Protein AF-A0A2M7A1X0-F1 (afdb_monomer)

Sequence (337 aa):
MRTYLNLVEARRSLYPYQLCDYTFASKAQNCFDQAEAAVKNNSEQLARVKGARLQLDLTMMSLRNTIIAGYLRTPRASLERYPYPRSLLQARALETLRNTRHPLLLTKAPNYEMDEKGNSRVTFPSIASRVETLIEEMCKGKEYIPLPEQFRDLPPDSVFDWTASMFGINPYGGSSNSTDKMQVDDEAADGTAYVRLNAEELPVPIGIWNNETLTDPEFEKSKQEFLKPDQAGQYVNWPQICRVINAADIPGPGYHLYKGPRFLLFPGTYLYLTKSWQFQQQLTSLYHEDKPKEIWEAYVSAKFTGPAYPHGKTDEPNAVSIDRVVLLRVGTQPVVR

pLDDT: mean 84.28, std 16.58, range [39.28, 98.62]

Structure (mmCIF, N/CA/C/O backbone):
data_AF-A0A2M7A1X0-F1
#
_entry.id   AF-A0A2M7A1X0-F1
#
loop_
_atom_site.group_PDB
_atom_site.id
_atom_site.type_symbol
_atom_site.label_atom_id
_atom_site.label_alt_id
_atom_site.label_comp_id
_atom_site.label_asym_id
_atom_site.label_entity_id
_atom_site.label_seq_id
_atom_site.pdbx_PDB_ins_code
_atom_site.Cartn_x
_atom_site.Cartn_y
_atom_site.Cartn_z
_atom_site.occupancy
_atom_site.B_iso_or_equiv
_atom_site.auth_seq_id
_atom_site.auth_comp_id
_atom_site.auth_asym_id
_atom_site.auth_atom_id
_atom_site.pdbx_PDB_model_num
ATOM 1 N N . MET A 1 1 ? -18.523 -26.527 20.230 1.00 46.19 1 MET A N 1
ATOM 2 C CA . MET A 1 1 ? -17.472 -25.577 20.655 1.00 46.19 1 MET A CA 1
ATOM 3 C C . MET A 1 1 ? -16.326 -25.698 19.655 1.00 46.19 1 MET A C 1
ATOM 5 O O . MET A 1 1 ? -15.756 -26.774 19.561 1.00 46.19 1 MET A O 1
ATOM 9 N N . ARG A 1 2 ? -16.069 -24.690 18.806 1.00 47.09 2 ARG A N 1
ATOM 10 C CA . ARG A 1 2 ? -14.915 -24.739 17.884 1.00 47.09 2 ARG A CA 1
ATOM 11 C C . ARG A 1 2 ? -13.652 -24.499 18.715 1.00 47.09 2 ARG A C 1
ATOM 13 O O . ARG A 1 2 ? -13.604 -23.515 19.447 1.00 47.09 2 ARG A O 1
ATOM 20 N N . THR A 1 3 ? -12.687 -25.412 18.664 1.00 71.19 3 THR A N 1
ATOM 21 C CA . THR A 1 3 ? -11.406 -25.261 19.369 1.00 71.19 3 THR A CA 1
ATOM 22 C C . THR A 1 3 ? -10.582 -24.143 18.720 1.00 71.19 3 THR A C 1
ATOM 24 O O . THR A 1 3 ? -10.791 -23.803 17.553 1.00 71.19 3 THR A O 1
ATOM 27 N N . TYR A 1 4 ? -9.637 -23.561 19.465 1.00 46.47 4 TYR A N 1
ATOM 28 C CA . TYR A 1 4 ? -8.683 -22.584 18.922 1.00 46.47 4 TYR A CA 1
ATOM 29 C C . TYR A 1 4 ? -7.929 -23.149 17.705 1.00 46.47 4 TYR A C 1
ATOM 31 O O . TYR A 1 4 ? -7.747 -22.444 16.720 1.00 46.47 4 TYR A O 1
ATOM 39 N N . LEU A 1 5 ? -7.604 -24.446 17.727 1.00 49.84 5 LEU A N 1
ATOM 40 C CA . LEU A 1 5 ? -6.994 -25.165 16.606 1.00 49.84 5 LEU A CA 1
ATOM 41 C C . LEU A 1 5 ? -7.891 -25.189 15.361 1.00 49.84 5 LEU A C 1
ATOM 43 O O . LEU A 1 5 ? -7.420 -24.820 14.295 1.00 49.84 5 LEU A O 1
ATOM 47 N N . ASN A 1 6 ? -9.192 -25.473 15.490 1.00 62.03 6 ASN A N 1
ATOM 48 C CA . ASN A 1 6 ? -10.117 -25.425 14.346 1.00 62.03 6 ASN A CA 1
ATOM 49 C C . ASN A 1 6 ? -10.253 -24.004 13.769 1.00 62.03 6 ASN A C 1
ATOM 51 O O . ASN A 1 6 ? -10.509 -23.828 12.582 1.00 62.03 6 ASN A O 1
ATOM 55 N N . LEU A 1 7 ? -10.107 -22.975 14.611 1.00 51.84 7 LEU A N 1
ATOM 56 C CA . LEU A 1 7 ? -10.053 -21.576 14.184 1.00 51.84 7 LEU A CA 1
ATOM 57 C C . LEU A 1 7 ? -8.743 -21.254 13.462 1.00 51.84 7 LEU A C 1
ATOM 59 O O . LEU A 1 7 ? -8.778 -20.507 12.493 1.00 51.84 7 LEU A O 1
ATOM 63 N N . VAL A 1 8 ? -7.614 -21.803 13.908 1.00 49.56 8 VAL A N 1
ATOM 64 C CA . VAL A 1 8 ? -6.313 -21.666 13.240 1.00 49.56 8 VAL A CA 1
ATOM 65 C C . VAL A 1 8 ? -6.304 -22.411 11.903 1.00 49.56 8 VAL A C 1
ATOM 67 O O . VAL A 1 8 ? -5.849 -21.846 10.918 1.00 49.56 8 VAL A O 1
ATOM 70 N N . GLU A 1 9 ? -6.876 -23.611 11.817 1.00 52.59 9 GLU A N 1
ATOM 71 C CA . GLU A 1 9 ? -7.001 -24.374 10.566 1.00 52.59 9 GLU A CA 1
ATOM 72 C C . GLU A 1 9 ? -7.969 -23.716 9.575 1.00 52.59 9 GLU A C 1
ATOM 74 O O . GLU A 1 9 ? -7.623 -23.525 8.413 1.00 52.59 9 GLU A O 1
ATOM 79 N N . ALA A 1 10 ? -9.136 -23.248 10.029 1.00 57.66 10 ALA A N 1
ATOM 80 C CA . ALA A 1 10 ? -10.028 -22.449 9.184 1.00 57.66 10 ALA A CA 1
ATOM 81 C C . ALA A 1 10 ? -9.405 -21.094 8.800 1.00 57.66 10 ALA A C 1
ATOM 83 O O . ALA A 1 10 ? -9.701 -20.541 7.743 1.00 57.66 10 ALA A O 1
ATOM 84 N N . ARG A 1 11 ? -8.531 -20.537 9.650 1.00 53.91 11 ARG A N 1
ATOM 85 C CA . ARG A 1 11 ? -7.736 -19.355 9.306 1.00 53.91 11 ARG A CA 1
ATOM 86 C C . ARG A 1 11 ? -6.644 -19.684 8.307 1.00 53.91 11 ARG A C 1
ATOM 88 O O . ARG A 1 11 ? -6.378 -18.812 7.504 1.00 53.91 11 ARG A O 1
ATOM 95 N N . ARG A 1 12 ? -6.059 -20.885 8.295 1.00 50.16 12 ARG A N 1
ATOM 96 C CA . ARG A 1 12 ? -5.076 -21.302 7.280 1.00 50.16 12 ARG A CA 1
ATOM 97 C C . ARG A 1 12 ? -5.676 -21.328 5.878 1.00 50.16 12 ARG A C 1
ATOM 99 O O . ARG A 1 12 ? -5.021 -20.869 4.963 1.00 50.16 12 ARG A O 1
ATOM 106 N N . SER A 1 13 ? -6.939 -21.726 5.712 1.00 48.72 13 SER A N 1
ATOM 107 C CA . SER A 1 13 ? -7.622 -21.609 4.408 1.00 48.72 13 SER A CA 1
ATOM 108 C C . SER A 1 13 ? -7.991 -20.169 4.016 1.00 48.72 13 SER A C 1
ATOM 110 O O . SER A 1 13 ? -8.376 -19.916 2.881 1.00 48.72 13 SER A O 1
ATOM 112 N N . LEU A 1 14 ? -7.932 -19.225 4.961 1.00 50.41 14 LEU A N 1
ATOM 113 C CA . LEU A 1 14 ? -8.201 -17.795 4.751 1.00 50.41 14 LEU A CA 1
ATOM 114 C C . LEU A 1 14 ? -6.921 -16.948 4.805 1.00 50.41 14 LEU A C 1
ATOM 116 O O . LEU A 1 14 ? -6.962 -15.734 4.577 1.00 50.41 14 LEU A O 1
ATOM 120 N N . TYR A 1 15 ? -5.805 -17.581 5.155 1.00 44.62 15 TYR A N 1
ATOM 121 C CA . TYR A 1 15 ? -4.505 -16.978 5.277 1.00 44.62 15 TYR A CA 1
ATOM 122 C C . TYR A 1 15 ? -3.687 -17.424 4.071 1.00 44.62 15 TYR A C 1
ATOM 124 O O . TYR A 1 15 ? -3.594 -18.618 3.812 1.00 44.62 15 TYR A O 1
ATOM 132 N N . PRO A 1 16 ? -3.058 -16.495 3.370 1.00 46.81 16 PRO A N 1
ATOM 133 C CA . PRO A 1 16 ? -3.144 -15.065 3.550 1.00 46.81 16 PRO A CA 1
ATOM 134 C C . PRO A 1 16 ? -4.107 -14.423 2.526 1.00 46.81 16 PRO A C 1
ATOM 136 O O . PRO A 1 16 ? -4.013 -14.591 1.322 1.00 46.81 16 PRO A O 1
ATOM 139 N N . TYR A 1 17 ? -5.068 -13.679 3.067 1.00 53.91 17 TYR A N 1
ATOM 140 C CA . TYR A 1 17 ? -5.840 -12.591 2.454 1.00 53.91 17 TYR A CA 1
ATOM 141 C C . TYR A 1 17 ? -6.801 -12.882 1.286 1.00 53.91 17 TYR A C 1
ATOM 143 O O . TYR A 1 17 ? -6.614 -12.460 0.150 1.00 53.91 17 TYR A O 1
ATOM 151 N N . GLN A 1 18 ? -8.003 -13.311 1.682 1.00 58.75 18 GLN A N 1
ATOM 152 C CA . GLN A 1 18 ? -9.238 -12.558 1.378 1.00 58.75 18 GLN A CA 1
ATOM 153 C C . GLN A 1 18 ? -9.980 -12.107 2.657 1.00 58.75 18 GLN A C 1
ATOM 155 O O . GLN A 1 18 ? -11.169 -11.807 2.634 1.00 58.75 18 GLN A O 1
ATOM 160 N N . LEU A 1 19 ? -9.295 -12.059 3.809 1.00 64.06 19 LEU A N 1
ATOM 161 C CA . LEU A 1 19 ? -9.934 -11.785 5.106 1.00 64.06 19 LEU A CA 1
ATOM 162 C C . LEU A 1 19 ? -10.546 -10.383 5.230 1.00 64.06 19 LEU A C 1
ATOM 164 O O . LEU A 1 19 ? -11.465 -10.216 6.024 1.00 64.06 19 LEU A O 1
ATOM 168 N N . CYS A 1 20 ? -10.046 -9.390 4.488 1.00 82.06 20 CYS A N 1
ATOM 169 C CA . CYS A 1 20 ? -10.514 -8.005 4.569 1.00 82.06 20 CYS A CA 1
ATOM 170 C C . CYS A 1 20 ? -11.002 -7.506 3.202 1.00 82.06 20 CYS A C 1
ATOM 172 O O . CYS A 1 20 ? -10.392 -6.644 2.573 1.00 82.06 20 CYS A O 1
ATOM 174 N N . ASP A 1 21 ? -12.099 -8.091 2.725 1.00 89.12 21 ASP A N 1
ATOM 175 C CA . ASP A 1 21 ? -12.868 -7.554 1.607 1.00 89.12 21 ASP A CA 1
ATOM 176 C C . ASP A 1 21 ? -13.862 -6.473 2.085 1.00 89.12 21 ASP A C 1
ATOM 178 O O . ASP A 1 21 ? -13.970 -6.162 3.276 1.00 89.12 21 ASP A O 1
ATOM 182 N N . TYR A 1 22 ? -14.624 -5.890 1.154 1.00 93.69 22 TYR A N 1
ATOM 183 C CA . TYR A 1 22 ? -15.657 -4.910 1.503 1.00 93.69 22 TYR A CA 1
ATOM 184 C C . TYR A 1 22 ? -16.718 -5.470 2.457 1.00 93.69 22 TYR A C 1
ATOM 186 O O . TYR A 1 22 ? -17.154 -4.771 3.374 1.00 93.69 22 TYR A O 1
ATOM 194 N N . THR A 1 23 ? -17.119 -6.730 2.276 1.00 92.94 23 THR A N 1
ATOM 195 C CA . THR A 1 23 ? -18.150 -7.367 3.102 1.00 92.94 23 THR A CA 1
ATOM 196 C C . THR A 1 23 ? -17.701 -7.471 4.555 1.00 92.94 23 THR A C 1
ATOM 198 O O . THR A 1 23 ? -18.454 -7.119 5.468 1.00 92.94 23 THR A O 1
ATOM 201 N N . PHE A 1 24 ? -16.475 -7.945 4.779 1.00 93.31 24 PHE A N 1
ATOM 202 C CA . PHE A 1 24 ? -15.856 -8.010 6.091 1.00 93.31 24 PHE A CA 1
ATOM 203 C C . PHE A 1 24 ? -15.712 -6.615 6.688 1.00 93.31 24 PHE A C 1
ATOM 205 O O . PHE A 1 24 ? -16.197 -6.383 7.795 1.00 93.31 24 PHE A O 1
ATOM 212 N N . ALA A 1 25 ? -15.108 -5.682 5.946 1.00 94.56 25 ALA A N 1
ATOM 213 C CA . ALA A 1 25 ? -14.866 -4.324 6.414 1.00 94.56 25 ALA A CA 1
ATOM 214 C C . ALA A 1 25 ? -16.171 -3.639 6.846 1.00 94.56 25 ALA A C 1
ATOM 216 O O . ALA A 1 25 ? -16.242 -3.084 7.939 1.00 94.56 25 ALA A O 1
ATOM 217 N N . SER A 1 26 ? -17.236 -3.755 6.048 1.00 96.31 26 SER A N 1
ATOM 218 C CA . SER A 1 26 ? -18.539 -3.172 6.373 1.00 96.31 26 SER A CA 1
ATOM 219 C C . SER A 1 26 ? -19.168 -3.792 7.625 1.00 96.31 26 SER A C 1
ATOM 221 O O . SER A 1 26 ? -19.603 -3.071 8.524 1.00 96.31 26 SER A O 1
ATOM 223 N N . LYS A 1 27 ? -19.164 -5.128 7.744 1.00 96.06 27 LYS A N 1
ATOM 224 C CA . LYS A 1 27 ? -19.669 -5.815 8.946 1.00 96.06 27 LYS A CA 1
ATOM 225 C C . LYS A 1 27 ? -18.867 -5.449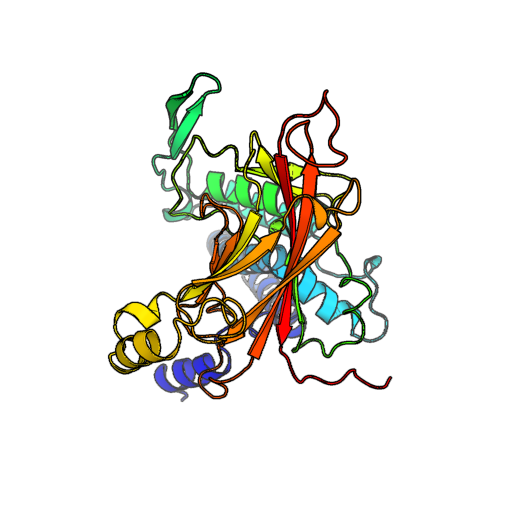 10.193 1.00 96.06 27 LYS A C 1
ATOM 227 O O . LYS A 1 27 ? -19.454 -5.246 11.254 1.00 96.06 27 LYS A O 1
ATOM 232 N N . ALA A 1 28 ? -17.545 -5.359 10.069 1.00 96.62 28 ALA A N 1
ATOM 233 C CA . ALA A 1 28 ? -16.660 -4.997 11.165 1.00 96.62 28 ALA A CA 1
ATOM 234 C C . ALA A 1 28 ? -16.893 -3.545 11.612 1.00 96.62 28 ALA A C 1
ATOM 236 O O . ALA A 1 28 ? -17.042 -3.307 12.808 1.00 96.62 28 ALA A O 1
ATOM 237 N N . GLN A 1 29 ? -17.021 -2.599 10.674 1.00 97.81 29 GLN A N 1
ATOM 238 C CA . GLN A 1 29 ? -17.354 -1.203 10.980 1.00 97.81 29 GLN A CA 1
ATOM 239 C C . GLN A 1 29 ? -18.701 -1.101 11.713 1.00 97.81 29 GLN A C 1
ATOM 241 O O . GLN A 1 29 ? -18.754 -0.501 12.783 1.00 97.81 29 GLN A O 1
ATOM 246 N N . ASN A 1 30 ? -19.744 -1.785 11.225 1.00 97.94 30 ASN A N 1
ATOM 247 C CA . ASN A 1 30 ? -21.057 -1.809 11.882 1.00 97.94 30 ASN A CA 1
ATOM 248 C C . ASN A 1 30 ? -21.000 -2.409 13.299 1.00 97.94 30 ASN A C 1
ATOM 250 O O . ASN A 1 30 ? -21.684 -1.936 14.204 1.00 97.94 30 ASN A O 1
ATOM 254 N N . CYS A 1 31 ? -20.193 -3.455 13.504 1.00 98.44 31 CYS A N 1
ATOM 255 C CA . CYS A 1 31 ? -19.984 -4.051 14.824 1.00 98.44 31 CYS A CA 1
ATOM 256 C C . CYS A 1 31 ? -19.336 -3.049 15.792 1.00 98.44 31 CYS A C 1
ATOM 258 O O . CYS A 1 31 ? -19.796 -2.898 16.924 1.00 98.44 31 CYS A O 1
ATOM 260 N N . PHE A 1 32 ? -18.315 -2.313 15.338 1.00 98.44 32 PHE A N 1
ATOM 261 C CA . PHE A 1 32 ? -17.696 -1.258 16.140 1.00 98.44 32 PHE A CA 1
ATOM 262 C C . PHE A 1 32 ? -18.654 -0.097 16.422 1.00 98.44 32 PHE A C 1
ATOM 264 O O . PHE A 1 32 ? -18.684 0.376 17.553 1.00 98.44 32 PHE A O 1
ATOM 271 N N . ASP A 1 33 ? -19.489 0.306 15.462 1.00 98.25 33 ASP A N 1
ATOM 272 C CA . ASP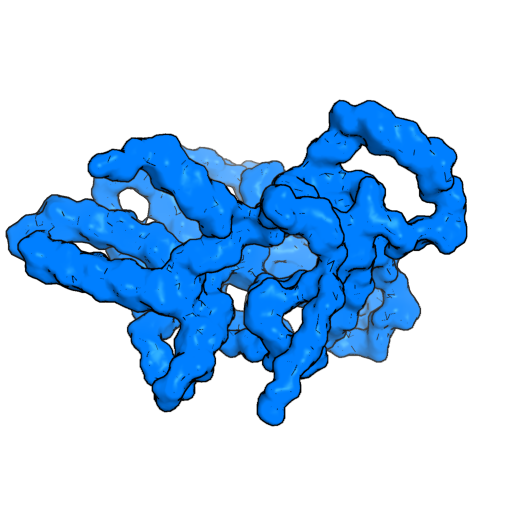 A 1 33 ? -20.514 1.334 15.686 1.00 98.25 33 ASP A CA 1
ATOM 273 C C . ASP A 1 33 ? -21.499 0.923 16.792 1.00 98.25 33 ASP A C 1
ATOM 275 O O . ASP A 1 33 ? -21.799 1.707 17.696 1.00 98.25 33 ASP A O 1
ATOM 279 N N . GLN A 1 34 ? -21.962 -0.331 16.773 1.00 98.50 34 GLN A N 1
ATOM 280 C CA . GLN A 1 34 ? -22.827 -0.879 17.822 1.00 98.50 34 GLN A CA 1
ATOM 281 C C . GLN A 1 34 ? -22.113 -0.947 19.177 1.00 98.50 34 GLN A C 1
ATOM 283 O O . GLN A 1 34 ? -22.703 -0.601 20.202 1.00 98.50 34 GLN A O 1
ATOM 288 N N . ALA A 1 35 ? -20.845 -1.367 19.189 1.00 98.50 35 ALA A N 1
ATOM 289 C CA . ALA A 1 35 ? -20.050 -1.450 20.406 1.00 98.50 35 ALA A CA 1
ATOM 290 C C . ALA A 1 35 ? -19.830 -0.065 21.034 1.00 98.50 35 ALA A C 1
ATOM 292 O O . ALA A 1 35 ? -20.059 0.093 22.232 1.00 98.50 35 ALA A O 1
ATOM 293 N N . GLU A 1 36 ? -19.455 0.946 20.242 1.00 98.25 36 GLU A N 1
ATOM 294 C CA . GLU A 1 36 ? -19.289 2.329 20.707 1.00 98.25 36 GLU A CA 1
ATOM 295 C C . GLU A 1 36 ? -20.600 2.886 21.272 1.00 98.25 36 GLU A C 1
ATOM 297 O O . GLU A 1 36 ? -20.608 3.467 22.359 1.00 98.25 36 GLU A O 1
ATOM 302 N N . ALA A 1 37 ? -21.726 2.650 20.588 1.00 98.44 37 ALA A N 1
ATOM 303 C CA . ALA A 1 37 ? -23.041 3.074 21.059 1.00 98.44 37 ALA A CA 1
ATOM 304 C C . ALA A 1 37 ? -23.429 2.420 22.398 1.00 98.44 37 ALA A C 1
ATOM 306 O O . ALA A 1 37 ? -23.991 3.093 23.266 1.00 98.44 37 ALA A O 1
ATOM 307 N N . ALA A 1 38 ? -23.108 1.136 22.584 1.00 98.62 38 ALA A N 1
ATOM 308 C CA . ALA A 1 38 ? -23.412 0.390 23.803 1.00 98.62 38 ALA A CA 1
ATOM 309 C C . ALA A 1 38 ? -22.622 0.891 25.023 1.00 98.62 38 ALA A C 1
ATOM 311 O O . ALA A 1 38 ? -23.143 0.884 26.137 1.00 98.62 38 ALA A O 1
ATOM 312 N N . VAL A 1 39 ? -21.388 1.363 24.820 1.00 98.44 39 VAL A N 1
ATOM 313 C CA . VAL A 1 39 ? -20.504 1.819 25.907 1.00 98.44 39 VAL A CA 1
ATOM 314 C C . VAL A 1 39 ? -20.361 3.342 25.985 1.00 98.44 39 VAL A C 1
ATOM 316 O O . VAL A 1 39 ? -19.530 3.838 26.741 1.00 98.44 39 VAL A O 1
ATOM 319 N N . LYS A 1 40 ? -21.180 4.109 25.253 1.00 98.31 40 LYS A N 1
ATOM 320 C CA . LYS A 1 40 ? -21.048 5.574 25.111 1.00 98.31 40 LYS A CA 1
ATOM 321 C C . LYS A 1 40 ? -21.008 6.360 26.429 1.00 98.31 40 LYS A C 1
ATOM 323 O O . LYS A 1 40 ? -20.396 7.419 26.490 1.00 98.31 40 LYS A O 1
ATOM 328 N N . ASN A 1 41 ? -21.645 5.841 27.482 1.00 98.25 41 ASN A N 1
ATOM 329 C CA . ASN A 1 41 ? -21.703 6.474 28.805 1.00 98.25 41 ASN A CA 1
ATOM 330 C C . ASN A 1 41 ? -20.550 6.043 29.734 1.00 98.25 41 ASN A C 1
ATOM 332 O O . ASN A 1 41 ? -20.462 6.516 30.864 1.00 98.25 41 ASN A O 1
ATOM 336 N N . ASN A 1 42 ? -19.676 5.139 29.283 1.00 98.31 42 ASN A N 1
ATOM 337 C CA . ASN A 1 42 ? -18.491 4.690 30.002 1.00 98.31 42 ASN A CA 1
ATOM 338 C C . ASN A 1 42 ? -17.244 5.089 29.202 1.00 98.31 42 ASN A C 1
ATOM 340 O O . ASN A 1 42 ? -16.866 4.432 28.233 1.00 98.31 42 ASN A O 1
ATOM 344 N N . SER A 1 43 ? -16.597 6.178 29.619 1.00 96.31 43 SER A N 1
ATOM 345 C CA . SER A 1 43 ? -15.459 6.764 28.902 1.00 96.31 43 SER A CA 1
ATOM 346 C C . SER A 1 43 ? -14.275 5.806 28.751 1.00 96.31 43 SER A C 1
ATOM 348 O O . SER A 1 43 ? -13.600 5.824 27.721 1.00 96.31 43 SER A O 1
ATOM 350 N N . GLU A 1 44 ? -14.034 4.938 29.735 1.00 95.88 44 GLU A N 1
ATOM 351 C CA . GLU A 1 44 ? -12.954 3.956 29.679 1.00 95.88 44 GLU A CA 1
ATOM 352 C C . GLU A 1 44 ? -13.250 2.848 28.662 1.00 95.88 44 GLU A C 1
ATOM 354 O O . GLU A 1 44 ? -12.402 2.523 27.828 1.00 95.88 44 GLU A O 1
ATOM 359 N N . GLN A 1 45 ? -14.458 2.282 28.692 1.00 97.12 45 GLN A N 1
ATOM 360 C CA . GLN A 1 45 ? -14.864 1.261 27.725 1.00 97.12 45 GLN A CA 1
ATOM 361 C C . GLN A 1 45 ? -14.917 1.828 26.304 1.00 97.12 45 GLN A C 1
ATOM 363 O O . GLN A 1 45 ? -14.429 1.180 25.380 1.00 97.12 45 GLN A O 1
ATOM 368 N N . LEU A 1 46 ? -15.423 3.052 26.131 1.00 97.31 46 LEU A N 1
ATOM 369 C CA . LEU A 1 46 ? -15.439 3.730 24.837 1.00 97.31 46 LEU A CA 1
ATOM 370 C C . LEU A 1 46 ? -14.025 3.916 24.278 1.00 97.31 46 LEU A C 1
ATOM 372 O O . LEU A 1 46 ? -13.783 3.603 23.113 1.00 97.31 46 LEU A O 1
ATOM 376 N N . ALA A 1 47 ? -13.070 4.348 25.107 1.00 95.62 47 ALA A N 1
ATOM 377 C CA . ALA A 1 47 ? -11.673 4.476 24.696 1.00 95.62 47 ALA A CA 1
ATOM 378 C C . ALA A 1 47 ? -11.070 3.130 24.253 1.00 95.62 47 ALA A C 1
ATOM 380 O O . ALA A 1 47 ? -10.330 3.081 23.271 1.00 95.62 47 ALA A O 1
ATOM 381 N N . ARG A 1 48 ? -11.413 2.023 24.929 1.00 95.44 48 ARG A N 1
ATOM 382 C CA . ARG A 1 48 ? -10.969 0.670 24.543 1.00 95.44 48 ARG A CA 1
ATOM 383 C C . ARG A 1 48 ? -11.572 0.224 23.209 1.00 95.44 48 ARG A C 1
ATOM 385 O O . ARG A 1 48 ? -10.845 -0.317 22.381 1.00 95.44 48 ARG A O 1
ATOM 392 N N . VAL A 1 49 ? -12.865 0.475 22.981 1.00 97.56 49 VAL A N 1
ATOM 393 C CA . VAL A 1 49 ? -13.532 0.145 21.708 1.00 97.56 49 VAL A CA 1
ATOM 394 C C . VAL A 1 49 ? -12.930 0.951 20.555 1.00 97.56 49 VAL A C 1
ATOM 396 O O . VAL A 1 49 ? -12.544 0.354 19.552 1.00 97.56 49 VAL A O 1
ATOM 399 N N . LYS A 1 50 ? -12.752 2.271 20.718 1.00 97.06 50 LYS A N 1
ATOM 400 C CA . LYS A 1 50 ? -12.073 3.120 19.721 1.00 97.06 50 LYS A CA 1
ATOM 401 C C . LYS A 1 50 ? -10.644 2.639 19.448 1.00 97.06 50 LYS A C 1
ATOM 403 O O . LYS A 1 50 ? -10.245 2.498 18.295 1.00 97.06 50 LYS A O 1
ATOM 408 N N . GLY A 1 51 ? -9.893 2.305 20.501 1.00 95.62 51 GLY A N 1
ATOM 409 C CA . GLY A 1 51 ? -8.545 1.746 20.382 1.00 95.62 51 GLY A CA 1
ATOM 410 C C . GLY A 1 51 ? -8.497 0.431 19.595 1.00 95.62 51 GLY A C 1
ATOM 411 O O . GLY A 1 51 ? -7.581 0.230 18.803 1.00 95.62 51 GLY A O 1
ATOM 412 N N . ALA A 1 52 ? -9.493 -0.444 19.757 1.00 95.44 52 ALA A N 1
ATOM 413 C CA . ALA A 1 52 ? -9.616 -1.667 18.964 1.00 95.44 52 ALA A CA 1
ATOM 414 C C . ALA A 1 52 ? -10.021 -1.383 17.503 1.00 95.44 52 ALA A C 1
ATOM 416 O O . ALA A 1 52 ? -9.483 -2.007 16.587 1.00 95.44 52 ALA A O 1
ATOM 417 N N . ARG A 1 53 ? -10.914 -0.411 17.270 1.00 97.31 53 ARG A N 1
ATOM 418 C CA . ARG A 1 53 ? -11.336 0.020 15.927 1.00 97.31 53 ARG A CA 1
ATOM 419 C C . ARG A 1 53 ? -10.189 0.604 15.106 1.00 97.31 53 ARG A C 1
ATOM 421 O O . ARG A 1 53 ? -10.160 0.402 13.896 1.00 97.31 53 ARG A O 1
ATOM 428 N N . LEU A 1 54 ? -9.219 1.260 15.748 1.00 96.06 54 LEU A N 1
ATOM 429 C CA . LEU A 1 54 ? -8.054 1.850 15.080 1.00 96.06 54 LEU A CA 1
ATOM 430 C C . LEU A 1 54 ? -7.367 0.869 14.116 1.00 96.06 54 LEU A C 1
ATOM 432 O O . LEU A 1 54 ? -7.040 1.245 12.996 1.00 96.06 54 LEU A O 1
ATOM 436 N N . GLN A 1 55 ? -7.186 -0.398 14.504 1.00 92.81 55 GLN A N 1
ATOM 437 C CA . GLN A 1 55 ? -6.554 -1.396 13.629 1.00 92.81 55 GLN A CA 1
ATOM 438 C C . GLN A 1 55 ? -7.370 -1.673 12.362 1.00 92.81 55 GLN A C 1
ATOM 440 O O . GLN A 1 55 ? -6.793 -1.852 11.289 1.00 92.81 55 GLN A O 1
ATOM 445 N N . LEU A 1 56 ? -8.703 -1.684 12.467 1.00 95.44 56 LEU A N 1
ATOM 446 C CA . LEU A 1 56 ? -9.582 -1.831 11.311 1.00 95.44 56 LEU A CA 1
ATOM 447 C C . LEU A 1 56 ? -9.442 -0.629 10.372 1.00 95.44 56 LEU A C 1
ATOM 449 O O . LEU A 1 56 ? -9.324 -0.822 9.168 1.00 95.44 56 LEU A O 1
ATOM 453 N N . ASP A 1 57 ? -9.390 0.589 10.907 1.00 96.94 57 ASP A N 1
ATOM 454 C CA . ASP A 1 57 ? -9.251 1.806 10.098 1.00 96.94 57 ASP A CA 1
ATOM 455 C C . ASP A 1 57 ? -7.918 1.853 9.359 1.00 96.94 57 ASP A C 1
ATOM 457 O O . ASP A 1 57 ? -7.893 2.096 8.153 1.00 96.94 57 ASP A O 1
ATOM 461 N N . LEU A 1 58 ? -6.821 1.542 10.057 1.00 92.75 58 LEU A N 1
ATOM 462 C CA . LEU A 1 58 ? -5.492 1.414 9.456 1.00 92.75 58 LEU A CA 1
ATOM 463 C C . LEU A 1 58 ? -5.484 0.349 8.351 1.00 92.75 58 LEU A C 1
ATOM 465 O O . LEU A 1 58 ? -4.977 0.594 7.259 1.00 92.75 58 LEU A O 1
ATOM 469 N N . THR A 1 59 ? -6.110 -0.806 8.598 1.00 90.94 59 THR A N 1
ATOM 470 C CA . THR A 1 59 ? -6.228 -1.878 7.598 1.00 90.94 59 THR A CA 1
ATOM 471 C C . THR A 1 59 ? -7.035 -1.423 6.384 1.00 90.94 59 THR A C 1
ATOM 473 O O . THR A 1 59 ? -6.658 -1.709 5.253 1.00 90.94 59 THR A O 1
ATOM 476 N N . MET A 1 60 ? -8.135 -0.696 6.593 1.00 93.94 60 MET A N 1
ATOM 477 C CA . MET A 1 60 ? -8.973 -0.202 5.502 1.00 93.94 60 MET A CA 1
ATOM 478 C C . MET A 1 60 ? -8.296 0.890 4.669 1.00 93.94 60 MET A C 1
ATOM 480 O O . MET A 1 60 ? -8.562 0.981 3.471 1.00 93.94 60 MET A O 1
ATOM 484 N N . MET A 1 61 ? -7.428 1.701 5.281 1.00 92.12 61 MET A N 1
ATOM 485 C CA . MET A 1 61 ? -6.585 2.662 4.565 1.00 92.12 61 MET A CA 1
ATOM 486 C C . MET A 1 61 ? -5.489 1.952 3.764 1.00 92.12 61 MET A C 1
ATOM 488 O O . MET A 1 61 ? -5.310 2.262 2.592 1.00 92.12 61 MET A O 1
ATOM 492 N N . SER A 1 62 ? -4.827 0.948 4.346 1.00 87.19 62 SER A N 1
ATOM 493 C CA . SER A 1 62 ? -3.793 0.168 3.656 1.00 87.19 62 SER A CA 1
ATOM 494 C C . SER A 1 62 ? -4.361 -0.679 2.508 1.00 87.19 62 SER A C 1
ATOM 496 O O . SER A 1 62 ? -3.783 -0.722 1.433 1.00 87.19 62 SER A O 1
ATOM 498 N N . LEU A 1 63 ? -5.534 -1.299 2.671 1.00 88.69 63 LEU A N 1
ATOM 499 C CA . LEU A 1 63 ? -6.186 -2.132 1.644 1.00 88.69 63 LEU A CA 1
ATOM 500 C C . LEU A 1 63 ? -7.237 -1.363 0.825 1.00 88.69 63 LEU A C 1
ATOM 502 O O . LEU A 1 63 ? -8.167 -1.955 0.266 1.00 88.69 63 LEU A O 1
ATOM 506 N N . ARG A 1 64 ? -7.106 -0.034 0.755 1.00 91.94 64 ARG A N 1
ATOM 507 C CA . ARG A 1 64 ? -8.103 0.897 0.207 1.00 91.94 64 ARG A CA 1
ATOM 508 C C . ARG A 1 64 ? -8.608 0.492 -1.175 1.00 91.94 64 ARG A C 1
ATOM 510 O O . ARG A 1 64 ? -9.818 0.324 -1.337 1.00 91.94 64 ARG A O 1
ATOM 517 N N . ASN A 1 65 ? -7.714 0.287 -2.142 1.00 91.19 65 ASN A N 1
ATOM 518 C CA . ASN A 1 65 ? -8.110 -0.080 -3.506 1.00 91.19 65 ASN A CA 1
ATOM 519 C C . ASN A 1 65 ? -8.869 -1.410 -3.554 1.00 91.19 65 ASN A C 1
ATOM 521 O O . ASN A 1 65 ? -9.881 -1.508 -4.247 1.00 91.19 65 ASN A O 1
ATOM 525 N N . THR A 1 66 ? -8.439 -2.405 -2.773 1.00 88.75 66 THR A N 1
ATOM 526 C CA . THR A 1 66 ? -9.097 -3.721 -2.706 1.00 88.75 66 THR A CA 1
ATOM 527 C C . THR A 1 66 ? -10.522 -3.599 -2.161 1.00 88.75 66 THR A C 1
ATOM 529 O O . THR A 1 66 ? -11.470 -4.133 -2.743 1.00 88.75 66 THR A O 1
ATOM 532 N N . ILE A 1 67 ? -10.696 -2.851 -1.070 1.00 92.62 67 ILE A N 1
ATOM 533 C CA . ILE A 1 67 ? -11.994 -2.684 -0.409 1.00 92.62 67 ILE A CA 1
ATOM 534 C C . ILE A 1 67 ? -12.947 -1.847 -1.268 1.00 92.62 67 ILE A C 1
ATOM 536 O O . ILE A 1 67 ? -14.098 -2.244 -1.454 1.00 92.62 67 ILE A O 1
ATOM 540 N N . ILE A 1 68 ? -12.493 -0.727 -1.843 1.00 95.31 68 ILE A N 1
ATOM 541 C CA . ILE A 1 68 ? -13.343 0.070 -2.740 1.00 95.31 68 ILE A CA 1
ATOM 542 C C . ILE A 1 68 ? -13.711 -0.734 -3.983 1.00 95.31 68 ILE A C 1
ATOM 544 O O . ILE A 1 68 ? -14.875 -0.725 -4.369 1.00 95.31 68 ILE A O 1
ATOM 548 N N . ALA A 1 69 ? -12.775 -1.464 -4.597 1.00 92.75 69 ALA A N 1
ATOM 549 C CA . ALA A 1 69 ? -13.094 -2.310 -5.745 1.00 92.75 69 ALA A CA 1
ATOM 550 C C . ALA A 1 69 ? -14.173 -3.349 -5.393 1.00 92.75 69 ALA A C 1
ATOM 552 O O . ALA A 1 69 ? -15.082 -3.586 -6.185 1.00 92.75 69 ALA A O 1
ATOM 553 N N . GLY A 1 70 ? -14.122 -3.926 -4.185 1.00 92.88 70 GLY A N 1
ATOM 554 C CA . GLY A 1 70 ? -15.185 -4.779 -3.650 1.00 92.88 70 GLY A CA 1
ATOM 555 C C . GLY A 1 70 ? -16.538 -4.072 -3.547 1.00 92.88 70 GLY A C 1
ATOM 556 O O . GLY A 1 70 ? -17.548 -4.628 -3.973 1.00 92.88 70 GLY A O 1
ATOM 557 N N . TYR A 1 71 ? -16.556 -2.838 -3.043 1.00 96.25 71 TYR A N 1
ATOM 558 C CA . TYR A 1 71 ? -17.766 -2.022 -2.961 1.00 96.25 71 TYR A CA 1
ATOM 559 C C . TYR A 1 71 ? -18.334 -1.662 -4.338 1.00 96.25 71 TYR A C 1
ATOM 561 O O . TYR A 1 71 ? -19.530 -1.835 -4.562 1.00 96.25 71 TYR A O 1
ATOM 569 N N . LEU A 1 72 ? -17.492 -1.208 -5.270 1.00 95.62 72 LEU A N 1
ATOM 570 C CA . LEU A 1 72 ? -17.898 -0.775 -6.612 1.00 95.62 72 LEU A CA 1
ATOM 571 C C . LEU A 1 72 ? -18.482 -1.912 -7.462 1.00 95.62 72 LEU A C 1
ATOM 573 O O . LEU A 1 72 ? -19.180 -1.649 -8.436 1.00 95.62 72 LEU A O 1
ATOM 577 N N . ARG A 1 73 ? -18.248 -3.174 -7.081 1.00 92.69 73 ARG A N 1
ATOM 578 C CA . ARG A 1 73 ? -18.910 -4.341 -7.684 1.00 92.69 73 ARG A CA 1
ATOM 579 C C . ARG A 1 73 ? -20.347 -4.552 -7.197 1.00 92.69 73 ARG A C 1
ATOM 581 O O . ARG A 1 73 ? -21.069 -5.351 -7.786 1.00 92.69 73 ARG A O 1
ATOM 588 N N . THR A 1 74 ? -20.774 -3.886 -6.125 1.00 94.12 74 THR A N 1
ATOM 589 C CA . THR A 1 74 ? -22.145 -4.020 -5.619 1.00 94.12 74 THR A CA 1
ATOM 590 C C . THR A 1 74 ? -23.125 -3.182 -6.452 1.00 94.12 74 THR A C 1
ATOM 592 O O . THR A 1 74 ? -22.762 -2.114 -6.956 1.00 94.12 74 THR A O 1
ATOM 595 N N . PRO A 1 75 ? -24.386 -3.623 -6.622 1.00 94.44 75 PRO A N 1
ATOM 596 C CA . PRO A 1 75 ? -25.365 -2.864 -7.393 1.00 94.44 75 PRO A CA 1
ATOM 597 C C . PRO A 1 75 ? -25.551 -1.446 -6.841 1.00 94.44 75 PRO A C 1
ATOM 599 O O . PRO A 1 75 ? -25.764 -1.268 -5.644 1.00 94.44 75 PRO A O 1
ATOM 602 N N . ARG A 1 76 ? -25.560 -0.440 -7.727 1.00 91.62 76 ARG A N 1
ATOM 603 C CA . ARG A 1 76 ? -25.751 0.993 -7.398 1.00 91.62 76 ARG A CA 1
ATOM 604 C C . ARG A 1 76 ? -24.617 1.643 -6.592 1.00 91.62 76 ARG A C 1
ATOM 606 O O . ARG A 1 76 ? -24.797 2.784 -6.148 1.00 91.62 76 ARG A O 1
ATOM 613 N N . ALA A 1 77 ? -23.492 0.956 -6.401 1.00 95.62 77 ALA A N 1
ATOM 614 C CA . ALA A 1 77 ? -22.304 1.564 -5.825 1.00 95.62 77 ALA A CA 1
ATOM 615 C C . ALA A 1 77 ? -21.728 2.636 -6.752 1.00 95.62 77 ALA A C 1
ATOM 617 O O . ALA A 1 77 ? -21.741 2.504 -7.975 1.00 95.62 77 ALA A O 1
ATOM 618 N N . SER A 1 78 ? -21.215 3.701 -6.150 1.00 96.69 78 SER A N 1
ATOM 619 C CA . SER A 1 78 ? -20.432 4.733 -6.826 1.00 96.69 78 SER A CA 1
ATOM 620 C C . SER A 1 78 ? -19.431 5.303 -5.832 1.00 96.69 78 SER A C 1
ATOM 622 O O . SER A 1 78 ? -19.674 5.250 -4.625 1.00 96.69 78 SER A O 1
ATOM 624 N N . LEU A 1 79 ? -18.307 5.840 -6.300 1.00 96.38 79 LEU A N 1
ATOM 625 C CA . LEU A 1 79 ? -17.262 6.326 -5.397 1.00 96.38 79 LEU A CA 1
ATOM 626 C C . LEU A 1 79 ? -17.790 7.417 -4.447 1.00 96.38 79 LEU A C 1
ATOM 628 O O . LEU A 1 79 ? -17.446 7.428 -3.271 1.00 96.38 79 LEU A O 1
ATOM 632 N N . GLU A 1 80 ? -18.714 8.251 -4.924 1.00 96.75 80 GLU A N 1
ATOM 633 C CA . GLU A 1 80 ? -19.376 9.321 -4.166 1.00 96.75 80 GLU A CA 1
ATOM 634 C C . GLU A 1 80 ? -20.264 8.788 -3.032 1.00 96.75 80 GLU A C 1
ATOM 636 O O . GLU A 1 80 ? -20.560 9.504 -2.079 1.00 96.75 80 GLU A O 1
ATOM 641 N N . ARG A 1 81 ? -20.714 7.532 -3.136 1.00 97.00 81 ARG A N 1
ATOM 642 C CA . ARG A 1 81 ? -21.559 6.853 -2.145 1.00 97.00 81 ARG A CA 1
ATOM 643 C C . ARG A 1 81 ? -20.774 5.900 -1.245 1.00 97.00 81 ARG A C 1
ATOM 645 O O . ARG A 1 81 ? -21.381 5.243 -0.397 1.00 97.00 81 ARG A O 1
ATOM 652 N N . TYR A 1 82 ? -19.455 5.795 -1.421 1.00 97.75 82 TYR A N 1
ATOM 653 C CA . TYR A 1 82 ? -18.630 4.916 -0.601 1.00 97.75 82 TYR A CA 1
ATOM 654 C C . TYR A 1 82 ? -18.685 5.360 0.875 1.00 97.75 82 TYR A C 1
ATOM 656 O O . TYR A 1 82 ? -18.333 6.498 1.181 1.00 97.75 82 TYR A O 1
ATOM 664 N N . PRO A 1 83 ? -19.107 4.491 1.814 1.00 97.69 83 PRO A N 1
ATOM 665 C CA . PRO A 1 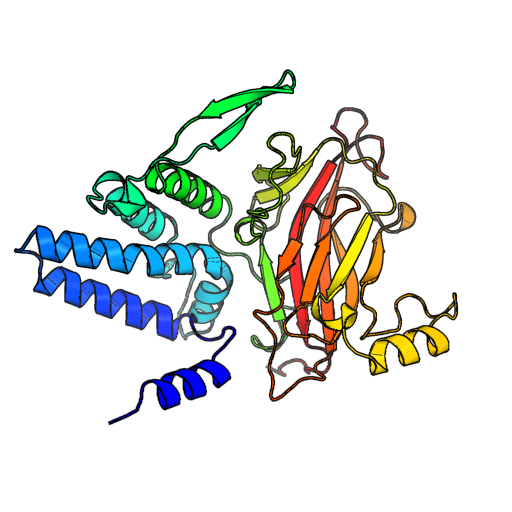83 ? -19.433 4.909 3.184 1.00 97.69 83 PRO A CA 1
ATOM 666 C C . PRO A 1 83 ? -18.215 5.191 4.071 1.00 97.69 83 PRO A C 1
ATOM 668 O O . PRO A 1 83 ? -18.368 5.689 5.183 1.00 97.69 83 PRO A O 1
ATOM 671 N N . TYR A 1 84 ? -17.012 4.854 3.609 1.00 97.50 84 TYR A N 1
ATOM 672 C CA . TYR A 1 84 ? -15.792 4.951 4.407 1.00 97.50 84 TYR A CA 1
ATOM 673 C C . TYR A 1 84 ? -14.739 5.812 3.704 1.00 97.50 84 TYR A C 1
ATOM 675 O O . TYR A 1 84 ? -13.639 5.315 3.447 1.00 97.50 84 TYR A O 1
ATOM 683 N N . PRO A 1 85 ? -15.058 7.069 3.333 1.00 97.25 85 PRO A N 1
ATOM 684 C CA . PRO A 1 85 ? -14.104 7.903 2.626 1.00 97.25 85 PRO A CA 1
ATOM 685 C C . PRO A 1 85 ? -12.830 8.059 3.455 1.00 97.25 85 PRO A C 1
ATOM 687 O O . PRO A 1 85 ? -12.871 8.039 4.690 1.00 97.25 85 PRO A O 1
ATOM 690 N N . ARG A 1 86 ? -11.687 8.216 2.793 1.00 95.25 86 ARG A N 1
ATOM 691 C CA . ARG A 1 86 ? -10.388 8.270 3.472 1.00 95.25 86 ARG A CA 1
ATOM 692 C C . ARG A 1 86 ? -10.349 9.336 4.561 1.00 95.25 86 ARG A C 1
ATOM 694 O O . ARG A 1 86 ? -9.856 9.060 5.647 1.00 95.25 86 ARG A O 1
ATOM 701 N N . SER A 1 87 ? -10.912 10.514 4.301 1.00 96.94 87 SER A N 1
ATOM 702 C CA . SER A 1 87 ? -10.964 11.615 5.269 1.00 96.94 87 SER A CA 1
ATOM 703 C C . SER A 1 87 ? -11.673 11.231 6.573 1.00 96.94 87 SER A C 1
ATOM 705 O O . SER A 1 87 ? -11.231 11.633 7.648 1.00 96.94 87 SER A O 1
ATOM 707 N N . LEU A 1 88 ? -12.723 10.404 6.507 1.00 97.75 88 LEU A N 1
ATOM 708 C CA . LEU A 1 88 ? -13.420 9.890 7.688 1.00 97.75 88 LEU A CA 1
ATOM 709 C C . LEU A 1 88 ? -12.523 8.942 8.494 1.00 97.75 88 LEU A C 1
ATOM 711 O O . LEU A 1 88 ? -12.399 9.099 9.709 1.00 97.75 88 LEU A O 1
ATOM 715 N N . LEU A 1 89 ? -11.900 7.966 7.821 1.00 97.81 89 LEU A N 1
ATOM 716 C CA . LEU A 1 89 ? -11.010 6.993 8.467 1.00 97.81 89 LEU A CA 1
ATOM 717 C C . LEU A 1 89 ? -9.794 7.687 9.094 1.00 97.81 89 LEU A C 1
ATOM 719 O O . LEU A 1 89 ? -9.451 7.412 10.242 1.00 97.81 89 LEU A O 1
ATOM 723 N N . GLN A 1 90 ? -9.199 8.636 8.368 1.00 97.56 90 GLN A N 1
ATOM 724 C CA . GLN A 1 90 ? -8.081 9.452 8.824 1.00 97.56 90 GLN A CA 1
ATOM 725 C C . GLN A 1 90 ? -8.447 10.244 10.080 1.00 97.56 90 GLN A C 1
ATOM 727 O O . GLN A 1 90 ? -7.756 10.144 11.092 1.00 97.56 90 GLN A O 1
ATOM 732 N N . ALA A 1 91 ? -9.546 11.005 10.041 1.00 98.25 91 ALA A N 1
ATOM 733 C CA . ALA A 1 91 ? -9.973 11.833 11.164 1.00 98.25 91 ALA A CA 1
ATOM 734 C C . ALA A 1 91 ? -10.203 10.993 12.428 1.00 98.25 91 ALA A C 1
ATOM 736 O O . ALA A 1 91 ? -9.698 11.339 13.496 1.00 98.25 91 ALA A O 1
ATOM 737 N N . ARG A 1 92 ? -10.892 9.853 12.298 1.00 97.88 92 ARG A N 1
ATOM 738 C CA . ARG A 1 92 ? -11.168 8.952 13.424 1.00 97.88 92 ARG A CA 1
ATOM 739 C C . ARG A 1 92 ? -9.905 8.293 13.979 1.00 97.88 92 ARG A C 1
ATOM 741 O O . ARG A 1 92 ? -9.750 8.192 15.201 1.00 97.88 92 ARG A O 1
ATOM 748 N N . ALA A 1 93 ? -8.995 7.861 13.108 1.00 97.81 93 ALA A N 1
ATOM 749 C CA . ALA A 1 93 ? -7.735 7.252 13.518 1.00 97.81 93 ALA A CA 1
ATOM 750 C C . ALA A 1 93 ? -6.841 8.261 14.260 1.00 97.81 93 ALA A C 1
ATOM 752 O O . ALA A 1 93 ? -6.354 7.958 15.351 1.00 97.81 93 ALA A O 1
ATOM 753 N N . LEU A 1 94 ? -6.699 9.481 13.728 1.00 97.69 94 LEU A N 1
ATOM 754 C CA . LEU A 1 94 ? -5.942 10.560 14.369 1.00 97.69 94 LEU A CA 1
ATOM 755 C C . LEU A 1 94 ? -6.575 10.998 15.695 1.00 97.69 94 LEU A C 1
ATOM 757 O O . LEU A 1 94 ? -5.863 11.171 16.680 1.00 97.69 94 LEU A O 1
ATOM 761 N N . GLU A 1 95 ? -7.904 11.13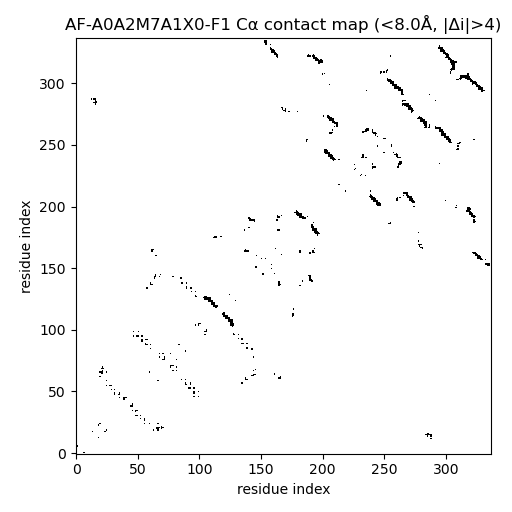1 15.767 1.00 97.75 95 GLU A N 1
ATOM 762 C CA . GLU A 1 95 ? -8.601 11.408 17.031 1.00 97.75 95 GLU A CA 1
ATOM 763 C C . GLU A 1 95 ? -8.293 10.325 18.075 1.00 97.75 95 GLU A C 1
ATOM 765 O O . GLU A 1 95 ? -7.979 10.637 19.226 1.00 97.75 95 GLU A O 1
ATOM 770 N N . THR A 1 96 ? -8.345 9.052 17.679 1.00 97.31 96 THR A N 1
ATOM 771 C CA . THR A 1 96 ? -8.083 7.922 18.580 1.00 97.31 96 THR A CA 1
ATOM 772 C C . THR A 1 96 ? -6.642 7.922 19.086 1.00 97.31 96 THR A C 1
ATOM 774 O O . THR A 1 96 ? -6.416 7.687 20.272 1.00 97.31 96 THR A O 1
ATOM 777 N N . LEU A 1 97 ? -5.668 8.210 18.218 1.00 96.56 97 LEU A N 1
ATOM 778 C CA . LEU A 1 97 ? -4.252 8.280 18.585 1.00 96.56 97 LEU A CA 1
ATOM 779 C C . LEU A 1 97 ? -3.959 9.444 19.529 1.00 96.56 97 LEU A C 1
ATOM 781 O O . LEU A 1 97 ? -3.368 9.228 20.585 1.00 96.56 97 LEU A O 1
ATOM 785 N N . ARG A 1 98 ? -4.441 10.649 19.211 1.00 95.81 98 ARG A N 1
ATOM 786 C CA . ARG A 1 98 ? -4.227 11.856 20.029 1.00 95.81 98 ARG A CA 1
ATOM 787 C C . ARG A 1 98 ? -4.833 11.742 21.424 1.00 95.81 98 ARG A C 1
ATOM 789 O O . ARG A 1 98 ? -4.320 12.332 22.369 1.00 95.81 98 ARG A O 1
ATOM 796 N N . ASN A 1 99 ? -5.906 10.964 21.557 1.00 95.69 99 ASN A N 1
ATOM 797 C CA . ASN A 1 99 ? -6.589 10.725 22.826 1.00 95.69 99 ASN A CA 1
ATOM 798 C C . ASN A 1 99 ? -6.216 9.384 23.481 1.00 95.69 99 ASN A C 1
ATOM 800 O O . ASN A 1 99 ? -6.830 8.999 24.483 1.00 95.69 99 ASN A O 1
ATOM 804 N N . THR A 1 100 ? -5.244 8.643 22.936 1.00 94.88 100 THR A N 1
ATOM 805 C CA . THR A 1 100 ? -4.927 7.308 23.443 1.00 94.88 100 THR A CA 1
ATOM 806 C C . THR A 1 100 ? -4.306 7.363 24.834 1.00 94.88 100 THR A C 1
ATOM 808 O O . THR A 1 100 ? -3.422 8.163 25.130 1.00 94.88 100 THR A O 1
ATOM 811 N N . ARG A 1 101 ? -4.749 6.448 25.697 1.00 92.94 101 ARG A N 1
ATOM 812 C CA . ARG A 1 101 ? -4.131 6.175 27.004 1.00 92.94 101 ARG A CA 1
ATOM 813 C C . ARG A 1 101 ? -3.407 4.830 27.017 1.00 92.94 101 ARG A C 1
ATOM 815 O O . ARG A 1 101 ? -3.004 4.361 28.076 1.00 92.94 101 ARG A O 1
ATOM 822 N N . HIS A 1 102 ? -3.287 4.179 25.857 1.00 91.88 102 HIS A N 1
ATOM 823 C CA . HIS A 1 102 ? -2.711 2.846 25.761 1.00 91.88 102 HIS A CA 1
ATOM 824 C C . HIS A 1 102 ? -1.189 2.911 25.984 1.00 91.88 102 HIS A C 1
ATOM 826 O O . HIS A 1 102 ? -0.497 3.507 25.154 1.00 91.88 102 HIS A O 1
ATOM 832 N N . PRO A 1 103 ? -0.630 2.262 27.025 1.00 93.12 103 PRO A N 1
ATOM 833 C CA . PRO A 1 103 ? 0.790 2.398 27.366 1.00 93.12 103 PRO A CA 1
ATOM 834 C C . PRO A 1 103 ? 1.739 2.047 26.212 1.00 93.12 103 PRO A C 1
ATOM 836 O O . PRO A 1 103 ? 2.715 2.757 25.981 1.00 93.12 103 PRO A O 1
ATOM 839 N N . LEU A 1 104 ? 1.413 1.010 25.425 1.00 92.00 104 LEU A N 1
ATOM 840 C CA . LEU A 1 104 ? 2.201 0.661 24.233 1.00 92.00 104 LEU A CA 1
ATOM 841 C C . LEU A 1 104 ? 2.236 1.795 23.198 1.00 92.00 104 LEU A C 1
ATOM 843 O O . LEU A 1 104 ? 3.303 2.110 22.698 1.00 92.00 104 LEU A O 1
ATOM 847 N N . LEU A 1 105 ? 1.117 2.467 22.908 1.00 92.38 105 LEU A N 1
ATOM 848 C CA . LEU A 1 105 ? 1.105 3.557 21.923 1.00 92.38 105 LEU A CA 1
ATOM 849 C C . LEU A 1 105 ? 1.854 4.800 22.428 1.00 92.38 105 LEU A C 1
ATOM 851 O O . LEU A 1 105 ? 2.413 5.552 21.636 1.00 92.38 105 LEU A O 1
ATOM 855 N N . LEU A 1 10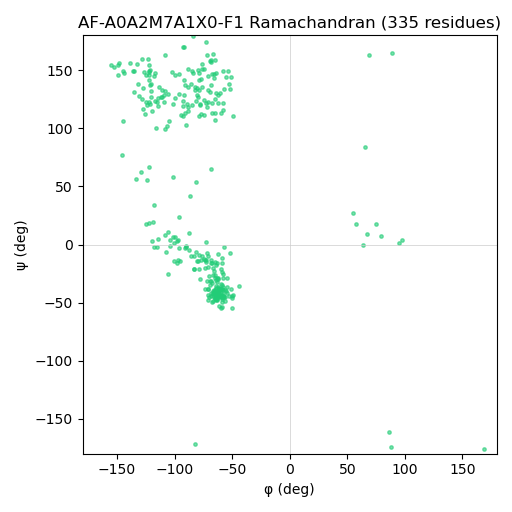6 ? 1.918 4.992 23.746 1.00 96.06 106 LEU A N 1
ATOM 856 C CA . LEU A 1 106 ? 2.682 6.072 24.373 1.00 96.06 106 LEU A CA 1
ATOM 857 C C . LEU A 1 106 ? 4.173 5.740 24.552 1.00 96.06 106 LEU A C 1
ATOM 859 O O . LEU A 1 106 ? 4.959 6.629 24.883 1.00 96.06 106 LEU A O 1
ATOM 863 N N . THR A 1 107 ? 4.578 4.488 24.324 1.00 96.44 107 THR A N 1
ATOM 864 C CA . THR A 1 107 ? 5.980 4.071 24.432 1.00 96.44 107 THR A CA 1
ATOM 865 C C . THR A 1 107 ? 6.814 4.793 23.384 1.00 96.44 107 THR A C 1
ATOM 867 O O . THR A 1 107 ? 6.461 4.820 22.204 1.00 96.44 107 THR A O 1
ATOM 870 N N . LYS A 1 108 ? 7.923 5.387 23.828 1.00 96.12 108 LYS A N 1
ATOM 871 C CA . LYS A 1 108 ? 8.905 6.036 22.961 1.00 96.12 108 LYS A CA 1
ATOM 872 C C . LYS A 1 108 ? 9.974 5.035 22.556 1.00 96.12 108 LYS A C 1
ATOM 874 O O . LYS A 1 108 ? 10.460 4.284 23.399 1.00 96.12 108 LYS A O 1
ATOM 879 N N . ALA A 1 109 ? 10.352 5.057 21.288 1.00 89.31 109 ALA A N 1
ATOM 880 C CA . ALA A 1 109 ? 11.452 4.260 20.760 1.00 89.31 109 ALA A CA 1
ATOM 881 C C . ALA A 1 109 ? 12.459 5.187 20.070 1.00 89.31 109 ALA A C 1
ATOM 883 O O . ALA A 1 109 ? 12.032 6.193 19.497 1.00 89.31 109 ALA A O 1
ATOM 884 N N . PRO A 1 110 ? 13.769 4.883 20.126 1.00 89.69 110 PRO A N 1
ATOM 885 C CA . PRO A 1 110 ? 14.750 5.645 19.373 1.00 89.69 110 PRO A CA 1
ATOM 886 C C . PRO A 1 110 ? 14.427 5.547 17.880 1.00 89.69 110 PRO A C 1
ATOM 888 O O . PRO A 1 110 ? 14.215 4.456 17.348 1.00 89.69 110 PRO A O 1
ATOM 891 N N . ASN A 1 111 ? 14.389 6.696 17.221 1.00 84.75 111 ASN A N 1
ATOM 892 C CA . ASN A 1 111 ? 14.370 6.815 15.777 1.00 84.75 111 ASN A CA 1
ATOM 893 C C . ASN A 1 111 ? 15.668 7.501 15.363 1.00 84.75 111 ASN A C 1
ATOM 895 O O . ASN A 1 111 ? 15.993 8.582 15.857 1.00 84.75 111 ASN A O 1
ATOM 899 N N . TYR A 1 112 ? 16.429 6.837 14.506 1.00 84.31 112 TYR A N 1
ATOM 900 C CA . TYR A 1 112 ? 17.656 7.386 13.955 1.00 84.31 112 TYR A CA 1
ATOM 901 C C . TYR A 1 112 ? 17.280 8.059 12.642 1.00 84.31 112 TYR A C 1
ATOM 903 O O . TYR A 1 112 ? 16.689 7.426 11.776 1.00 84.31 112 TYR A O 1
ATOM 911 N N . GLU A 1 113 ? 17.585 9.340 12.514 1.00 80.75 113 GLU A N 1
ATOM 912 C CA . GLU A 1 113 ? 17.364 10.159 11.324 1.00 80.75 113 GLU A CA 1
ATOM 913 C C . GLU A 1 113 ? 18.718 10.714 10.882 1.00 80.75 113 GLU A C 1
ATOM 915 O O . GLU A 1 113 ? 19.597 10.918 11.718 1.00 80.75 113 GLU A O 1
ATOM 920 N N . MET A 1 114 ? 18.914 10.950 9.589 1.00 77.56 114 MET A N 1
ATOM 921 C CA . MET A 1 114 ? 20.084 11.673 9.095 1.00 77.56 114 MET A CA 1
ATOM 922 C C . MET A 1 114 ? 19.601 13.033 8.627 1.00 77.56 114 MET A C 1
ATOM 924 O O . MET A 1 114 ? 18.576 13.132 7.952 1.00 77.56 114 MET A O 1
ATOM 928 N N . ASP A 1 115 ? 20.293 14.090 9.036 1.00 78.94 115 ASP A N 1
ATOM 929 C CA . ASP A 1 115 ? 20.019 15.416 8.494 1.00 78.94 115 ASP A CA 1
ATOM 930 C C . ASP A 1 115 ? 20.522 15.534 7.043 1.00 78.94 115 ASP A C 1
ATOM 932 O O . ASP A 1 115 ? 21.196 14.649 6.514 1.00 78.94 115 ASP A O 1
ATOM 936 N N . GLU A 1 116 ? 20.223 16.656 6.388 1.00 75.62 116 GLU A N 1
ATOM 937 C CA . GLU A 1 116 ? 20.653 16.930 5.007 1.00 75.62 116 GLU A CA 1
ATOM 938 C C . GLU A 1 116 ? 22.182 16.920 4.821 1.00 75.62 116 GLU A C 1
ATOM 940 O O . GLU A 1 116 ? 22.674 16.840 3.698 1.00 75.62 116 GLU A O 1
ATOM 945 N N . LYS A 1 117 ? 22.948 17.004 5.915 1.00 82.31 117 LYS A N 1
ATOM 946 C CA . LYS A 1 117 ? 24.414 16.962 5.925 1.00 82.31 117 LYS A CA 1
ATOM 947 C C . LYS A 1 117 ? 24.951 15.564 6.252 1.00 82.31 117 LYS A C 1
ATOM 949 O O . LYS A 1 117 ? 26.165 15.399 6.349 1.00 82.31 117 LYS A O 1
ATOM 954 N N . GLY A 1 118 ? 24.078 14.571 6.428 1.00 80.19 118 GLY A N 1
ATOM 955 C CA . GLY A 1 118 ? 24.438 13.206 6.795 1.00 80.19 118 GLY A CA 1
ATOM 956 C C . GLY A 1 118 ? 24.830 13.036 8.265 1.00 80.19 118 GLY A C 1
ATOM 957 O O . GLY A 1 118 ? 25.468 12.042 8.605 1.00 80.19 118 GLY A O 1
ATOM 958 N N . ASN A 1 119 ? 24.487 13.976 9.152 1.00 85.56 119 ASN A N 1
ATOM 959 C CA . ASN A 1 119 ? 24.685 13.783 10.587 1.00 85.56 119 ASN A CA 1
ATOM 960 C C . ASN A 1 119 ? 23.530 12.970 11.167 1.00 85.56 119 ASN A C 1
ATOM 962 O O . ASN A 1 119 ? 22.361 13.302 10.970 1.00 85.56 119 ASN A O 1
ATOM 966 N N . SER A 1 120 ? 23.862 11.955 11.964 1.00 86.38 120 SER A N 1
ATOM 967 C CA . SER A 1 120 ? 22.863 11.172 12.687 1.00 86.38 120 SER A CA 1
ATOM 968 C C . SER A 1 120 ? 22.245 11.995 13.819 1.00 86.38 120 SER A C 1
ATOM 970 O O . SER A 1 120 ? 22.934 12.414 14.751 1.00 86.38 120 SER A O 1
ATOM 972 N N . ARG A 1 121 ? 20.923 12.149 13.796 1.00 88.88 121 ARG A N 1
ATOM 973 C CA . ARG A 1 121 ? 20.096 12.689 14.875 1.00 88.88 121 ARG A CA 1
ATOM 974 C C . ARG A 1 121 ? 19.234 11.572 15.452 1.00 88.88 121 ARG A C 1
ATOM 976 O O . ARG A 1 121 ? 18.585 10.837 14.719 1.00 88.88 121 ARG A O 1
ATOM 983 N N . VAL A 1 122 ? 19.199 11.461 16.778 1.00 91.69 122 VAL A N 1
ATOM 984 C CA . VAL A 1 122 ? 18.305 10.519 17.463 1.00 91.69 122 VAL A CA 1
ATOM 985 C C . VAL A 1 122 ? 17.099 11.279 17.997 1.00 91.69 122 VAL A C 1
ATOM 987 O O . VAL A 1 122 ? 17.243 12.209 18.794 1.00 91.69 122 VAL A O 1
ATOM 990 N N . THR A 1 123 ? 15.907 10.892 17.560 1.00 91.00 123 THR A N 1
ATOM 991 C CA . THR A 1 123 ? 14.630 11.347 18.115 1.00 91.00 123 THR A CA 1
ATOM 992 C C . THR A 1 123 ? 13.976 10.197 18.889 1.00 91.00 123 THR A C 1
ATOM 994 O O . THR A 1 123 ? 14.379 9.042 18.780 1.00 91.00 123 THR A O 1
ATOM 997 N N . PHE A 1 124 ? 12.997 10.503 19.742 1.00 94.88 124 PHE A N 1
ATOM 998 C CA . PHE A 1 124 ? 12.276 9.494 20.531 1.00 94.88 124 PHE A CA 1
ATOM 999 C C . PHE A 1 124 ? 10.759 9.668 20.369 1.00 94.88 124 PHE A C 1
ATOM 1001 O O . PHE A 1 124 ? 10.074 10.013 21.343 1.00 94.88 124 PHE A O 1
ATOM 1008 N N . PRO A 1 125 ? 10.215 9.511 19.146 1.00 93.06 125 PRO A N 1
ATOM 1009 C CA . PRO A 1 125 ? 8.779 9.602 18.928 1.00 93.06 125 PRO A CA 1
ATOM 1010 C C . PRO A 1 125 ? 8.056 8.472 19.670 1.00 93.06 125 PRO A C 1
ATOM 1012 O O . PRO A 1 125 ? 8.582 7.366 19.838 1.00 93.06 125 PRO A O 1
ATOM 1015 N N . SER A 1 126 ? 6.833 8.747 20.125 1.00 94.44 126 SER A N 1
ATOM 1016 C CA . SER A 1 126 ? 5.947 7.686 20.605 1.00 94.44 126 SER A CA 1
ATOM 1017 C C . SER A 1 126 ? 5.503 6.804 19.437 1.00 94.44 126 SER A C 1
ATOM 1019 O O . SER A 1 126 ? 5.471 7.251 18.288 1.00 94.44 126 SER A O 1
ATOM 1021 N N . ILE A 1 127 ? 5.104 5.561 19.717 1.00 91.38 127 ILE A N 1
ATOM 1022 C CA . ILE A 1 127 ? 4.477 4.702 18.703 1.00 91.38 127 ILE A CA 1
ATOM 1023 C C . ILE A 1 127 ? 3.258 5.408 18.088 1.00 91.38 127 ILE A C 1
ATOM 1025 O O . ILE A 1 127 ? 3.103 5.375 16.874 1.00 91.38 127 ILE A O 1
ATOM 1029 N N . ALA A 1 128 ? 2.451 6.117 18.885 1.00 93.94 128 ALA A N 1
ATOM 1030 C CA . ALA A 1 128 ? 1.326 6.908 18.391 1.00 93.94 128 ALA A CA 1
ATOM 1031 C C . ALA A 1 128 ? 1.761 7.942 17.345 1.00 93.94 128 ALA A C 1
ATOM 1033 O O . ALA A 1 128 ? 1.191 7.963 16.263 1.00 93.94 128 ALA A O 1
ATOM 1034 N N . SER A 1 129 ? 2.811 8.723 17.621 1.00 92.62 129 SER A N 1
ATOM 1035 C CA . SER A 1 129 ? 3.338 9.718 16.678 1.00 92.62 129 SER A CA 1
ATOM 1036 C C . SER A 1 129 ? 3.836 9.079 15.376 1.00 92.62 129 SER A C 1
ATOM 1038 O O . SER A 1 129 ? 3.589 9.614 14.302 1.00 92.62 129 SER A O 1
ATOM 1040 N N . ARG A 1 130 ? 4.458 7.893 15.438 1.00 89.19 130 ARG A N 1
ATOM 1041 C CA . ARG A 1 130 ? 4.858 7.152 14.227 1.00 89.19 130 ARG A CA 1
ATOM 1042 C C . ARG A 1 130 ? 3.654 6.677 13.414 1.00 89.19 130 ARG A C 1
ATOM 1044 O O . ARG A 1 130 ? 3.691 6.713 12.187 1.00 89.19 130 ARG A O 1
ATOM 1051 N N . VAL A 1 131 ? 2.594 6.225 14.087 1.00 90.19 131 VAL A N 1
ATOM 1052 C CA . VAL A 1 131 ? 1.351 5.814 13.420 1.00 90.19 131 VAL A CA 1
ATOM 1053 C C . VAL A 1 131 ? 0.626 7.027 12.829 1.00 90.19 131 VAL A C 1
ATOM 1055 O O . VAL A 1 131 ? 0.068 6.901 11.748 1.00 90.19 131 VAL A O 1
ATOM 1058 N N . GLU A 1 132 ? 0.665 8.200 13.469 1.00 93.50 132 GLU A N 1
ATOM 1059 C CA . GLU A 1 132 ? 0.128 9.444 12.894 1.00 93.50 132 GLU A CA 1
ATOM 1060 C C . GLU A 1 132 ? 0.813 9.785 11.566 1.00 93.50 132 GLU A C 1
ATOM 1062 O O . GLU A 1 132 ? 0.119 9.951 10.566 1.00 93.50 132 GLU A O 1
ATOM 1067 N N . THR A 1 133 ? 2.150 9.777 11.519 1.00 88.25 133 THR A N 1
ATOM 1068 C CA . THR A 1 133 ? 2.894 9.971 10.263 1.00 88.25 133 THR A CA 1
ATOM 1069 C C . THR A 1 133 ? 2.514 8.919 9.221 1.00 88.25 133 THR A C 1
ATOM 1071 O O . THR A 1 133 ? 2.236 9.260 8.078 1.00 88.25 133 TH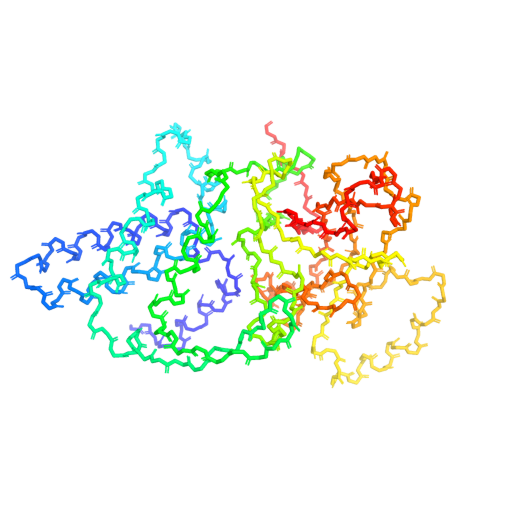R A O 1
ATOM 1074 N N . LEU A 1 134 ? 2.421 7.640 9.605 1.00 87.44 134 LEU A N 1
ATOM 1075 C CA . LEU A 1 134 ? 1.987 6.582 8.688 1.00 87.44 134 LEU A CA 1
ATOM 1076 C C . LEU A 1 134 ? 0.570 6.827 8.140 1.00 87.44 134 LEU A C 1
ATOM 1078 O O . LEU A 1 134 ? 0.322 6.584 6.963 1.00 87.44 134 LEU A O 1
ATOM 1082 N N . ILE A 1 135 ? -0.363 7.304 8.968 1.00 91.25 135 ILE A N 1
ATOM 1083 C CA . ILE A 1 135 ? -1.722 7.656 8.535 1.00 91.25 135 ILE A CA 1
ATOM 1084 C C . ILE A 1 135 ? -1.680 8.797 7.522 1.00 91.25 135 ILE A C 1
ATOM 1086 O O . ILE A 1 135 ? -2.363 8.720 6.504 1.00 91.25 135 ILE A O 1
ATOM 1090 N N . GLU A 1 136 ? -0.907 9.845 7.795 1.00 90.31 136 GLU A N 1
ATOM 1091 C CA . GLU A 1 136 ? -0.747 10.981 6.885 1.00 90.31 136 GLU A CA 1
ATOM 1092 C C . GLU A 1 136 ? -0.193 10.528 5.535 1.00 90.31 136 GLU A C 1
ATOM 1094 O O . GLU A 1 136 ? -0.753 10.887 4.502 1.00 90.31 136 GLU A O 1
ATOM 1099 N N . GLU A 1 137 ? 0.827 9.669 5.547 1.00 85.25 137 GLU A N 1
ATOM 1100 C CA . GLU A 1 137 ? 1.404 9.047 4.358 1.00 85.25 137 GLU A CA 1
ATOM 1101 C C . GLU A 1 137 ? 0.371 8.205 3.586 1.00 85.25 137 GLU A C 1
ATOM 110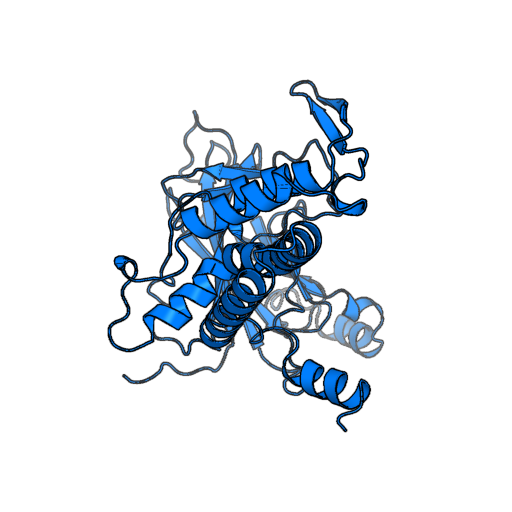3 O O . GLU A 1 137 ? 0.114 8.481 2.414 1.00 85.25 137 GLU A O 1
ATOM 1108 N N . MET A 1 138 ? -0.298 7.239 4.229 1.00 87.06 138 MET A N 1
ATOM 1109 C CA . MET A 1 138 ? -1.330 6.399 3.589 1.00 87.06 138 MET A CA 1
ATOM 1110 C C . MET A 1 138 ? -2.517 7.205 3.040 1.00 87.06 138 MET A C 1
ATOM 1112 O O . MET A 1 138 ? -3.272 6.714 2.198 1.00 87.06 138 MET A O 1
ATOM 1116 N N . CYS A 1 139 ? -2.725 8.424 3.546 1.00 90.69 139 CYS A N 1
ATOM 1117 C CA . CYS A 1 139 ? -3.821 9.286 3.130 1.00 90.69 139 CYS A CA 1
ATOM 1118 C C . CYS A 1 139 ? -3.479 10.229 1.969 1.00 90.69 139 CYS A C 1
ATOM 1120 O O . CYS A 1 139 ? -4.367 10.938 1.479 1.00 90.69 139 CYS A O 1
ATOM 1122 N N . LYS A 1 140 ? -2.233 10.232 1.492 1.00 89.62 140 LYS A N 1
ATOM 1123 C CA . LYS A 1 140 ? -1.864 10.963 0.279 1.00 89.62 140 LYS A CA 1
ATOM 1124 C C . LYS A 1 140 ? -2.506 10.322 -0.961 1.00 89.62 140 LYS A C 1
ATOM 1126 O O . LYS A 1 140 ? -2.926 9.166 -0.949 1.00 89.62 140 LYS A O 1
ATOM 1131 N N . GLY A 1 141 ? -2.626 11.106 -2.029 1.00 90.31 141 GLY A N 1
ATOM 1132 C CA . GLY A 1 141 ? -3.088 10.616 -3.325 1.00 90.31 141 GLY A CA 1
ATOM 1133 C C . GLY A 1 141 ? -4.608 10.588 -3.531 1.00 90.31 141 GLY A C 1
ATOM 1134 O O . GLY A 1 141 ? -5.372 11.247 -2.827 1.00 90.31 141 GLY A O 1
ATOM 1135 N N . LYS A 1 142 ? -5.077 9.811 -4.508 1.00 93.62 142 LYS A N 1
ATOM 1136 C CA . LYS A 1 142 ? -6.481 9.706 -4.941 1.00 93.62 142 LYS A CA 1
ATOM 1137 C C . LYS A 1 142 ? -7.238 8.659 -4.151 1.00 93.62 142 LYS A C 1
ATOM 1139 O O . LYS A 1 142 ? -6.666 7.662 -3.733 1.00 93.62 142 LYS A O 1
ATOM 1144 N N . GLU A 1 143 ? -8.540 8.864 -3.999 1.00 94.31 143 GLU A N 1
ATOM 1145 C CA . GLU A 1 143 ? -9.404 8.004 -3.189 1.00 94.31 143 GLU A CA 1
ATOM 1146 C C . GLU A 1 143 ? -9.463 6.551 -3.679 1.00 94.31 143 GLU A C 1
ATOM 1148 O O . GLU A 1 143 ? -9.493 5.620 -2.878 1.00 94.31 143 GLU A O 1
ATOM 1153 N N . TYR A 1 144 ? -9.468 6.372 -4.997 1.00 95.38 144 TYR A N 1
ATOM 1154 C CA . TYR A 1 144 ? -9.502 5.089 -5.681 1.00 95.38 144 TYR A CA 1
ATOM 1155 C C . TYR A 1 144 ? -8.764 5.205 -7.010 1.00 95.38 144 TYR A C 1
ATOM 1157 O O . TYR A 1 144 ? -8.857 6.237 -7.680 1.00 95.38 144 TYR A O 1
ATOM 1165 N N . ILE A 1 145 ? -8.098 4.127 -7.418 1.00 94.88 145 ILE A N 1
ATOM 1166 C CA . ILE A 1 145 ? -7.488 4.011 -8.738 1.00 94.88 145 ILE A CA 1
ATOM 1167 C C . ILE A 1 145 ? -7.976 2.707 -9.369 1.00 94.88 145 ILE A C 1
ATOM 1169 O O . ILE A 1 145 ? -7.812 1.643 -8.768 1.00 94.88 145 ILE A O 1
ATOM 1173 N N . PRO A 1 146 ? -8.564 2.746 -10.578 1.00 94.94 146 PRO A N 1
ATOM 1174 C CA . PRO A 1 146 ? -8.915 1.523 -11.280 1.00 94.94 146 PRO A CA 1
ATOM 1175 C C . PRO A 1 146 ? -7.658 0.726 -11.649 1.00 94.94 146 PRO A C 1
ATOM 1177 O O . PRO A 1 146 ? -6.553 1.266 -11.780 1.00 94.94 146 PRO A O 1
ATOM 1180 N N . LEU A 1 147 ? -7.829 -0.573 -11.886 1.00 95.25 147 LEU A N 1
ATOM 1181 C CA . LEU A 1 147 ? -6.776 -1.389 -12.491 1.00 95.25 147 LEU A CA 1
ATOM 1182 C C . LEU A 1 147 ? -6.298 -0.756 -13.815 1.00 95.25 147 LEU A C 1
ATOM 1184 O O . LEU A 1 147 ? -7.098 -0.095 -14.502 1.00 95.25 147 LEU A O 1
ATOM 1188 N N . PRO A 1 148 ? -5.017 -0.945 -14.191 1.00 95.81 148 PRO A N 1
ATOM 1189 C CA . PRO A 1 148 ? -4.550 -0.614 -15.532 1.00 95.81 148 PRO A CA 1
ATOM 1190 C C . PRO A 1 148 ? -5.467 -1.256 -16.569 1.00 95.81 148 PRO A C 1
ATOM 1192 O O . PRO A 1 148 ? -5.978 -2.352 -16.343 1.00 95.81 148 PRO A O 1
ATOM 1195 N N . GLU A 1 149 ? -5.693 -0.566 -17.684 1.00 95.31 149 GLU A N 1
ATOM 1196 C CA . GLU A 1 149 ? -6.711 -0.938 -18.673 1.00 95.31 149 GLU A CA 1
ATOM 1197 C C . GLU A 1 149 ? -6.628 -2.410 -19.094 1.00 95.31 149 GLU A C 1
ATOM 1199 O O . GLU A 1 149 ? -7.625 -3.121 -19.004 1.00 95.31 149 GLU A O 1
ATOM 1204 N N . GLN A 1 150 ? -5.418 -2.895 -19.391 1.00 94.88 150 GLN A N 1
ATOM 1205 C CA . GLN A 1 150 ? -5.150 -4.280 -19.796 1.00 94.88 150 GLN A CA 1
ATOM 1206 C C . GLN A 1 150 ? -5.487 -5.358 -18.746 1.00 94.88 150 GLN A C 1
ATOM 1208 O O . GLN A 1 150 ? -5.424 -6.546 -19.049 1.00 94.88 150 GLN A O 1
ATOM 1213 N N . PHE A 1 151 ? -5.826 -4.969 -17.515 1.00 94.69 151 PHE A N 1
ATOM 1214 C CA . PHE A 1 151 ? -6.163 -5.883 -16.422 1.00 94.69 151 PHE A CA 1
ATOM 1215 C C . PHE A 1 151 ? -7.598 -5.718 -15.897 1.00 94.69 151 PHE A C 1
ATOM 1217 O O . PHE A 1 151 ? -8.002 -6.457 -15.002 1.00 94.69 151 PHE A O 1
ATOM 1224 N N . ARG A 1 152 ? -8.387 -4.763 -16.412 1.00 91.50 152 ARG A N 1
ATOM 1225 C CA . ARG A 1 152 ? -9.718 -4.427 -15.857 1.00 91.50 152 ARG A CA 1
ATOM 1226 C C . ARG A 1 152 ? -10.765 -5.529 -16.012 1.00 91.50 152 ARG A C 1
ATOM 1228 O O . ARG A 1 152 ? -11.696 -5.591 -15.208 1.00 91.50 152 ARG A O 1
ATOM 1235 N N . ASP A 1 153 ? -10.611 -6.374 -17.025 1.00 91.69 153 ASP A N 1
ATOM 1236 C CA . ASP A 1 153 ? -11.560 -7.446 -17.352 1.00 91.69 153 ASP A CA 1
ATOM 1237 C C . ASP A 1 153 ? -11.150 -8.814 -16.788 1.00 91.69 153 ASP A C 1
ATOM 1239 O O . ASP A 1 153 ? -11.825 -9.824 -17.008 1.00 91.69 153 ASP A O 1
ATOM 1243 N N . LEU A 1 154 ? -10.053 -8.858 -16.028 1.00 90.50 154 LEU A N 1
ATOM 1244 C CA . LEU A 1 154 ? -9.605 -10.072 -15.363 1.00 90.50 154 LEU A CA 1
ATOM 1245 C C . LEU A 1 154 ? -10.462 -10.389 -14.125 1.00 90.50 154 LEU A C 1
ATOM 1247 O O . LEU A 1 154 ? -10.975 -9.472 -13.471 1.00 90.50 154 LEU A O 1
ATOM 1251 N N . PRO A 1 155 ? -10.602 -11.679 -13.760 1.00 89.44 155 PRO A N 1
ATOM 1252 C CA . PRO A 1 155 ? -11.2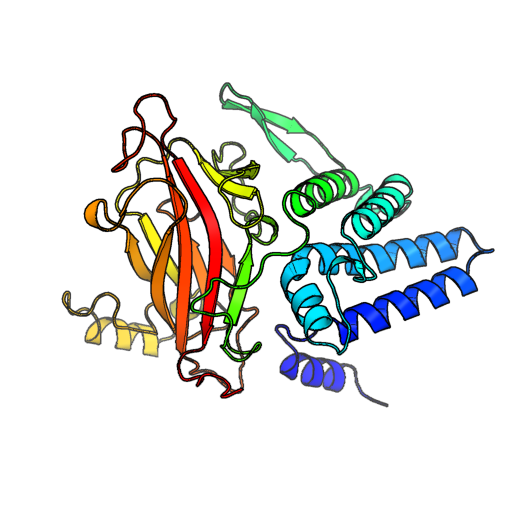19 -12.072 -12.500 1.00 89.44 155 PRO A CA 1
ATOM 1253 C C . PRO A 1 155 ? -10.576 -11.344 -11.302 1.00 89.44 155 PRO A C 1
ATOM 1255 O O . PRO A 1 155 ? -9.344 -11.298 -11.220 1.00 89.44 155 PRO A O 1
ATOM 1258 N N . PRO A 1 156 ? -11.355 -10.787 -10.355 1.00 85.00 156 PRO A N 1
ATOM 1259 C CA . PRO A 1 156 ? -10.812 -10.020 -9.230 1.00 85.00 156 PRO A CA 1
ATOM 1260 C C . PRO A 1 156 ? -9.833 -10.771 -8.321 1.00 85.00 156 PRO A C 1
ATOM 1262 O O . PRO A 1 156 ? -9.056 -10.141 -7.618 1.00 85.00 156 PRO A O 1
ATOM 1265 N N . ASP A 1 157 ? -9.898 -12.099 -8.294 1.00 84.69 157 ASP A N 1
ATOM 1266 C CA . ASP A 1 157 ? -9.016 -12.990 -7.535 1.00 84.69 157 ASP A CA 1
ATOM 1267 C C . ASP A 1 157 ? -7.743 -13.379 -8.303 1.00 84.69 157 ASP A C 1
ATOM 1269 O O . ASP A 1 157 ? -6.863 -14.043 -7.758 1.00 84.69 157 ASP A O 1
ATOM 1273 N N . SER A 1 158 ? -7.631 -12.953 -9.563 1.00 89.81 158 SER A N 1
ATOM 1274 C CA . SER A 1 158 ? -6.480 -13.224 -10.422 1.00 89.81 158 SER A CA 1
ATOM 1275 C C . SER A 1 158 ? -5.499 -12.065 -10.541 1.00 89.81 158 SER A C 1
ATOM 1277 O O . SER A 1 158 ? -4.383 -12.267 -11.012 1.00 89.81 158 SER A O 1
ATOM 1279 N N . VAL A 1 159 ? -5.897 -10.863 -10.123 1.00 92.31 159 VAL A N 1
ATOM 1280 C CA . VAL A 1 159 ? -5.095 -9.647 -10.241 1.00 92.31 159 VAL A CA 1
ATOM 1281 C C . VAL A 1 159 ? -5.050 -8.914 -8.909 1.00 92.31 159 VAL A C 1
ATOM 1283 O O . VAL A 1 159 ? -6.076 -8.612 -8.305 1.00 92.31 159 VAL A O 1
ATOM 1286 N N . PHE A 1 160 ? -3.839 -8.611 -8.465 1.00 91.81 160 PHE A N 1
ATOM 1287 C CA . PHE A 1 160 ? -3.572 -7.899 -7.226 1.00 91.81 160 PHE A CA 1
ATOM 1288 C C . PHE A 1 160 ? -2.808 -6.637 -7.573 1.00 91.81 160 PHE A C 1
ATOM 1290 O O . PHE A 1 160 ? -1.858 -6.679 -8.346 1.00 91.81 160 PHE A O 1
ATOM 1297 N N . ASP A 1 161 ? -3.244 -5.515 -7.024 1.00 92.38 161 ASP A N 1
ATOM 1298 C CA . ASP A 1 161 ? -2.713 -4.200 -7.346 1.00 92.38 161 ASP A CA 1
ATOM 1299 C C . ASP A 1 161 ? -2.315 -3.491 -6.061 1.00 92.38 161 ASP A C 1
ATOM 1301 O O . ASP A 1 161 ? -3.150 -3.229 -5.191 1.00 92.38 161 ASP A O 1
ATOM 1305 N N . TRP A 1 162 ? -1.024 -3.215 -5.953 1.00 91.38 162 TRP A N 1
ATOM 1306 C CA . TRP A 1 162 ? -0.433 -2.461 -4.867 1.00 91.38 162 TRP A CA 1
ATOM 1307 C C . TRP A 1 162 ? 0.011 -1.112 -5.383 1.00 91.38 162 TRP A C 1
ATOM 1309 O O . TRP A 1 162 ? 0.815 -1.025 -6.307 1.00 91.38 162 TRP A O 1
ATOM 1319 N N . THR A 1 163 ? -0.513 -0.065 -4.769 1.00 91.44 163 THR A N 1
ATOM 1320 C CA . THR A 1 163 ? -0.140 1.314 -5.062 1.00 91.44 163 THR A CA 1
ATOM 1321 C C . THR A 1 163 ? 0.976 1.787 -4.137 1.00 91.44 163 THR A C 1
ATOM 1323 O O . THR A 1 163 ? 1.279 1.120 -3.146 1.00 91.44 163 THR A O 1
ATOM 1326 N N . ALA A 1 164 ? 1.558 2.954 -4.418 1.00 89.69 164 ALA A N 1
ATOM 1327 C CA . ALA A 1 164 ? 2.646 3.535 -3.633 1.00 89.69 164 ALA A CA 1
ATOM 1328 C C . ALA A 1 164 ? 2.358 3.571 -2.126 1.00 89.69 164 ALA A C 1
ATOM 1330 O O . ALA A 1 164 ? 3.183 3.153 -1.315 1.00 89.69 164 ALA A O 1
ATOM 1331 N N . SER A 1 165 ? 1.139 3.972 -1.766 1.00 82.69 165 SER A N 1
ATOM 1332 C CA . SER A 1 165 ? 0.643 4.013 -0.383 1.00 82.69 165 SER A CA 1
ATOM 1333 C C . SER A 1 165 ? 0.564 2.653 0.328 1.00 82.69 165 SER A C 1
ATOM 1335 O O . SER A 1 165 ? 0.443 2.610 1.553 1.00 82.69 165 SER A O 1
ATOM 1337 N N . MET A 1 166 ? 0.629 1.543 -0.412 1.00 82.50 166 MET A N 1
ATOM 1338 C CA . MET A 1 166 ? 0.602 0.180 0.127 1.00 82.50 166 MET A CA 1
ATOM 1339 C C . MET A 1 166 ? 1.992 -0.414 0.332 1.00 82.50 166 MET A C 1
ATOM 1341 O O . MET A 1 166 ? 2.113 -1.454 0.983 1.00 82.50 166 MET A O 1
ATOM 1345 N N . PHE A 1 167 ? 3.031 0.199 -0.233 1.00 83.06 167 PHE A N 1
ATOM 1346 C CA . PHE A 1 167 ? 4.376 -0.337 -0.126 1.00 83.06 167 PHE A CA 1
ATOM 1347 C C . PHE A 1 167 ? 4.855 -0.238 1.317 1.00 83.06 167 PHE A C 1
ATOM 1349 O O . PHE A 1 167 ? 4.905 0.836 1.920 1.00 83.06 167 PHE A O 1
ATOM 1356 N N . GLY A 1 168 ? 5.201 -1.391 1.889 1.00 66.50 168 GLY A N 1
ATOM 1357 C CA . GLY A 1 168 ? 5.842 -1.425 3.190 1.00 66.50 168 GLY A CA 1
ATOM 1358 C C . GLY A 1 168 ? 7.203 -0.753 3.081 1.00 66.50 168 GLY A C 1
ATOM 1359 O O . GLY A 1 168 ? 8.099 -1.289 2.435 1.00 66.50 168 GLY A O 1
ATOM 1360 N N . ILE A 1 169 ? 7.386 0.399 3.730 1.00 58.19 169 ILE A N 1
ATOM 1361 C CA . ILE A 1 169 ? 8.736 0.902 3.997 1.00 58.19 169 ILE A CA 1
ATOM 1362 C C . ILE A 1 169 ? 9.404 -0.185 4.831 1.00 58.19 169 ILE A C 1
ATOM 1364 O O . ILE A 1 169 ? 8.940 -0.473 5.937 1.00 58.19 169 ILE A O 1
ATOM 1368 N N . ASN A 1 170 ? 10.421 -0.841 4.268 1.00 56.28 170 ASN A N 1
ATOM 1369 C CA . ASN A 1 170 ? 11.099 -1.962 4.900 1.00 56.28 170 ASN A CA 1
ATOM 1370 C C . ASN A 1 170 ? 11.478 -1.576 6.345 1.00 56.28 170 ASN A C 1
ATOM 1372 O O . ASN A 1 170 ? 12.371 -0.747 6.529 1.00 56.28 170 ASN A O 1
ATOM 1376 N N . PRO A 1 171 ? 10.844 -2.164 7.379 1.00 44.44 171 PRO A N 1
ATOM 1377 C CA . PRO A 1 171 ? 11.107 -1.775 8.763 1.00 44.44 171 PRO A CA 1
ATOM 1378 C C . PRO A 1 171 ? 12.517 -2.181 9.215 1.00 44.44 171 PRO A C 1
ATOM 1380 O O . PRO A 1 171 ? 13.002 -1.678 10.226 1.00 44.44 171 PRO A O 1
ATOM 1383 N N . TYR A 1 172 ? 13.168 -3.079 8.467 1.00 45.44 172 TYR A N 1
ATOM 1384 C CA . TYR A 1 172 ? 14.536 -3.545 8.682 1.00 45.44 172 TYR A CA 1
ATOM 1385 C C . TYR A 1 172 ? 15.563 -2.808 7.809 1.00 45.44 172 TYR A C 1
ATOM 1387 O O . TYR A 1 172 ? 16.760 -2.883 8.079 1.00 45.44 172 TYR A O 1
ATOM 1395 N N . GLY A 1 173 ? 15.117 -2.054 6.800 1.00 44.44 173 GLY A N 1
ATOM 1396 C CA . GLY A 1 173 ? 15.945 -1.224 5.924 1.00 44.44 173 GLY A CA 1
ATOM 1397 C C . GLY A 1 173 ? 16.285 0.113 6.575 1.00 44.44 173 GLY A C 1
ATOM 1398 O O . GLY A 1 173 ? 16.010 1.166 6.012 1.00 44.44 173 GLY A O 1
ATOM 1399 N N . GLY A 1 174 ? 16.844 0.056 7.786 1.00 41.75 174 GLY A N 1
ATOM 1400 C CA . GLY A 1 174 ? 17.275 1.188 8.603 1.00 41.75 174 GLY A CA 1
ATOM 1401 C C . GLY A 1 174 ? 18.477 1.923 8.019 1.00 41.75 174 GLY A C 1
ATOM 1402 O O . GLY A 1 174 ? 19.547 1.955 8.617 1.00 41.75 174 GLY A O 1
ATOM 1403 N N . SER A 1 175 ? 18.293 2.542 6.862 1.00 42.78 175 SER A N 1
ATOM 1404 C CA . SER A 1 175 ? 19.126 3.650 6.441 1.00 42.78 175 SER A CA 1
ATOM 1405 C C . SER A 1 175 ? 18.261 4.891 6.530 1.00 42.78 175 SER A C 1
ATOM 1407 O O . SER A 1 175 ? 17.486 5.202 5.637 1.00 42.78 175 SER A O 1
ATOM 1409 N N . SER A 1 176 ? 18.433 5.636 7.608 1.00 45.62 176 SER A N 1
ATOM 1410 C CA . SER A 1 176 ? 18.003 7.027 7.731 1.00 45.62 176 SER A CA 1
ATOM 1411 C C . SER A 1 176 ? 18.596 7.959 6.659 1.00 45.62 176 SER A C 1
ATOM 1413 O O . SER A 1 176 ? 18.253 9.133 6.618 1.00 45.62 176 SER A O 1
ATOM 1415 N N . ASN A 1 177 ? 19.450 7.414 5.784 1.00 50.41 177 ASN A N 1
ATOM 1416 C CA . ASN A 1 177 ? 20.006 7.999 4.572 1.00 50.41 177 ASN A CA 1
ATOM 1417 C C . ASN A 1 177 ? 19.317 7.509 3.284 1.00 50.41 177 ASN A C 1
ATOM 1419 O O . ASN A 1 177 ? 19.827 7.783 2.196 1.00 50.41 177 ASN A O 1
ATOM 1423 N N . SER A 1 178 ? 18.226 6.734 3.346 1.00 58.75 178 SER A N 1
ATOM 1424 C CA . SER A 1 178 ? 17.577 6.294 2.114 1.00 58.75 178 SER A CA 1
ATOM 1425 C C . SER A 1 178 ? 16.970 7.508 1.415 1.00 58.75 178 SER A C 1
ATOM 1427 O O . SER A 1 178 ? 15.997 8.099 1.871 1.00 58.75 178 SER A O 1
ATOM 1429 N N . THR A 1 179 ? 17.530 7.839 0.255 1.00 67.88 179 THR A N 1
ATOM 1430 C CA . THR A 1 179 ? 16.946 8.688 -0.797 1.00 67.88 179 THR A CA 1
ATOM 1431 C C . THR A 1 179 ? 15.540 8.261 -1.226 1.00 67.88 179 THR A C 1
ATOM 1433 O O . THR A 1 179 ? 14.894 8.940 -2.023 1.00 67.88 179 THR A O 1
ATOM 1436 N N . ASP A 1 180 ? 15.107 7.117 -0.716 1.00 82.06 180 ASP A N 1
ATOM 1437 C CA . ASP A 1 180 ? 13.851 6.454 -0.938 1.00 82.06 180 ASP A CA 1
ATOM 1438 C C . ASP A 1 180 ? 12.785 6.998 0.005 1.00 82.06 180 ASP A C 1
ATOM 1440 O O . ASP A 1 180 ? 12.896 6.898 1.230 1.00 82.06 180 ASP A O 1
ATOM 1444 N N . LYS A 1 181 ? 11.724 7.554 -0.564 1.00 85.19 181 LYS A N 1
ATOM 1445 C CA . LYS A 1 181 ? 10.565 8.004 0.203 1.00 85.19 181 LYS A CA 1
ATOM 1446 C C . LYS A 1 181 ? 9.331 8.013 -0.672 1.00 85.19 181 LYS A C 1
ATOM 1448 O O . LYS A 1 181 ? 9.419 8.189 -1.887 1.00 85.19 181 LYS A O 1
ATOM 1453 N N . MET A 1 182 ? 8.173 7.880 -0.040 1.00 88.00 182 MET A N 1
ATOM 1454 C CA . MET A 1 182 ? 6.928 8.189 -0.720 1.00 88.00 182 MET A CA 1
ATOM 1455 C C . MET A 1 182 ? 6.821 9.704 -0.922 1.00 88.00 182 MET A C 1
ATOM 1457 O O . MET A 1 182 ? 7.077 10.487 -0.005 1.00 88.00 182 MET A O 1
ATOM 1461 N N . GLN A 1 183 ? 6.472 10.127 -2.131 1.00 90.94 183 GLN A N 1
ATOM 1462 C CA . GLN A 1 183 ? 6.309 11.532 -2.500 1.00 90.94 183 GLN A CA 1
ATOM 1463 C C . GLN A 1 183 ? 5.003 11.717 -3.259 1.00 90.94 183 GLN A C 1
ATOM 1465 O O . GLN A 1 183 ? 4.499 10.776 -3.867 1.00 90.94 183 GLN A O 1
ATOM 1470 N N . VAL A 1 184 ? 4.463 12.934 -3.216 1.00 92.69 184 VAL A N 1
ATOM 1471 C CA . VAL A 1 184 ? 3.382 13.332 -4.121 1.00 92.69 184 VAL A CA 1
ATOM 1472 C C . VAL A 1 184 ? 3.966 13.434 -5.526 1.00 92.69 184 VAL A C 1
ATOM 1474 O O . VAL A 1 184 ? 5.019 14.040 -5.713 1.00 92.69 184 VAL A O 1
ATOM 1477 N N . ASP A 1 185 ? 3.288 12.824 -6.487 1.00 95.88 185 ASP A N 1
ATOM 1478 C CA . ASP A 1 185 ? 3.657 12.838 -7.898 1.00 95.88 185 ASP A CA 1
ATOM 1479 C C . ASP A 1 185 ? 2.365 12.854 -8.716 1.00 95.88 185 ASP A C 1
ATOM 1481 O O . ASP A 1 185 ? 1.654 11.854 -8.782 1.00 95.88 185 ASP A O 1
ATOM 1485 N N . ASP A 1 186 ? 2.029 14.000 -9.306 1.00 95.50 186 ASP A N 1
ATOM 1486 C CA . ASP A 1 186 ? 0.752 14.188 -10.004 1.00 95.50 186 ASP A CA 1
ATOM 1487 C C . ASP A 1 186 ? 0.627 13.325 -11.272 1.00 95.50 186 ASP A C 1
ATOM 1489 O O . ASP A 1 186 ? -0.487 13.058 -11.733 1.00 95.50 186 ASP A O 1
ATOM 1493 N N . GLU A 1 187 ? 1.753 12.858 -11.826 1.00 96.69 187 GLU A N 1
ATOM 1494 C CA . GLU A 1 187 ? 1.766 11.920 -12.952 1.00 96.69 187 GLU A CA 1
ATOM 1495 C C . GLU A 1 187 ? 1.491 10.477 -12.512 1.00 96.69 187 GLU A C 1
ATOM 1497 O O . GLU A 1 187 ? 1.093 9.653 -13.338 1.00 96.69 187 GLU A O 1
ATOM 1502 N N . ALA A 1 188 ? 1.702 10.158 -11.231 1.00 97.12 188 ALA A N 1
ATOM 1503 C CA . ALA A 1 188 ? 1.435 8.831 -10.703 1.00 97.12 188 ALA A CA 1
ATOM 1504 C C . ALA A 1 188 ? -0.069 8.538 -10.697 1.00 97.12 188 ALA A C 1
ATOM 1506 O O . ALA A 1 188 ? -0.919 9.408 -10.460 1.00 97.12 188 ALA A O 1
ATOM 1507 N N . ALA A 1 189 ? -0.428 7.274 -10.911 1.00 95.25 189 ALA A N 1
ATOM 1508 C CA . ALA A 1 189 ? -1.820 6.864 -11.011 1.00 95.25 189 ALA A CA 1
ATOM 1509 C C . ALA A 1 189 ? -2.610 7.230 -9.746 1.00 95.25 189 ALA A C 1
ATOM 1511 O O . ALA A 1 189 ? -3.724 7.759 -9.852 1.00 95.25 189 ALA A O 1
ATOM 1512 N N . ASP A 1 190 ? -2.016 7.011 -8.569 1.00 92.88 190 ASP A N 1
ATOM 1513 C CA . ASP A 1 190 ? -2.594 7.359 -7.272 1.00 92.88 190 ASP A CA 1
ATOM 1514 C C . ASP A 1 190 ? -2.238 8.770 -6.792 1.00 92.88 190 ASP A C 1
ATOM 1516 O O . ASP A 1 190 ? -2.761 9.182 -5.769 1.00 92.88 190 ASP A O 1
ATOM 1520 N N . GLY A 1 191 ? -1.447 9.550 -7.533 1.00 95.00 191 GLY A N 1
ATOM 1521 C CA . GLY A 1 191 ? -0.949 10.861 -7.094 1.00 95.00 191 GLY A CA 1
ATOM 1522 C C . GLY A 1 191 ? 0.240 10.786 -6.126 1.00 95.00 191 GLY A C 1
ATOM 1523 O O . GLY A 1 191 ? 0.641 11.801 -5.557 1.00 95.00 191 GLY A O 1
ATOM 1524 N N . THR A 1 192 ? 0.786 9.594 -5.897 1.00 94.62 192 THR A N 1
ATOM 1525 C CA . THR A 1 192 ? 1.980 9.347 -5.097 1.00 94.62 192 THR A CA 1
ATOM 1526 C C . THR A 1 192 ? 2.889 8.307 -5.740 1.00 94.62 192 THR A C 1
ATOM 1528 O O . THR A 1 192 ? 2.477 7.457 -6.520 1.00 94.62 192 THR A O 1
ATOM 1531 N N . ALA A 1 193 ? 4.165 8.347 -5.394 1.00 94.94 193 ALA A N 1
ATOM 1532 C CA . ALA A 1 193 ? 5.111 7.335 -5.826 1.00 94.94 193 ALA A CA 1
ATOM 1533 C C . ALA A 1 193 ? 6.141 7.070 -4.745 1.00 94.94 193 ALA A C 1
ATOM 1535 O O . ALA A 1 193 ? 6.509 7.964 -3.983 1.00 94.94 193 ALA A O 1
ATOM 1536 N N . TYR A 1 194 ? 6.636 5.842 -4.704 1.00 91.88 194 TYR A N 1
ATOM 1537 C CA . TYR A 1 194 ? 7.873 5.536 -4.015 1.00 91.88 194 TYR A CA 1
ATOM 1538 C C . TYR A 1 194 ? 9.028 5.968 -4.910 1.00 91.88 194 TYR A C 1
ATOM 1540 O O . TYR A 1 194 ? 9.239 5.397 -5.979 1.00 91.88 194 TYR A O 1
ATOM 1548 N N . VAL A 1 195 ? 9.743 7.008 -4.497 1.00 92.25 195 VAL A N 1
ATOM 1549 C CA . VAL A 1 195 ? 10.780 7.654 -5.302 1.00 92.25 195 VAL A CA 1
ATOM 1550 C C . VAL A 1 195 ? 12.130 7.396 -4.678 1.00 92.25 195 VAL A C 1
ATOM 1552 O O . VAL A 1 195 ? 12.339 7.733 -3.513 1.00 92.25 195 VAL A O 1
ATOM 1555 N N . ARG A 1 196 ? 13.059 6.888 -5.483 1.00 90.31 196 ARG A N 1
ATOM 1556 C CA . ARG A 1 196 ? 14.473 6.782 -5.149 1.00 90.31 196 ARG A CA 1
ATOM 1557 C C . ARG A 1 196 ? 15.265 7.848 -5.894 1.00 90.31 196 ARG A C 1
ATOM 1559 O O . ARG A 1 196 ? 15.474 7.744 -7.102 1.00 90.31 196 ARG A O 1
ATOM 1566 N N . LEU A 1 197 ? 15.694 8.875 -5.164 1.00 88.69 197 LEU A N 1
ATOM 1567 C CA . LEU A 1 197 ? 16.516 9.965 -5.699 1.00 88.69 197 LEU A CA 1
ATOM 1568 C C . LEU A 1 197 ? 17.978 9.540 -5.891 1.00 88.69 197 LEU A C 1
ATOM 1570 O O . LEU A 1 197 ? 18.481 8.652 -5.208 1.00 88.69 197 LEU A O 1
ATOM 1574 N N . ASN A 1 198 ? 18.669 10.222 -6.801 1.00 86.81 198 ASN A N 1
ATOM 1575 C CA . ASN A 1 198 ? 20.061 9.992 -7.194 1.00 86.81 198 ASN A CA 1
ATOM 1576 C C . ASN A 1 198 ? 20.346 8.553 -7.659 1.00 86.81 198 ASN A C 1
ATOM 1578 O O . ASN A 1 198 ? 21.464 8.053 -7.535 1.00 86.81 198 ASN A O 1
ATOM 1582 N N . ALA A 1 199 ? 19.329 7.868 -8.178 1.00 85.00 199 ALA A N 1
ATOM 1583 C CA . ALA A 1 199 ? 19.486 6.540 -8.746 1.00 85.00 199 ALA A CA 1
ATOM 1584 C C . ALA A 1 199 ? 20.085 6.650 -10.149 1.00 85.00 199 ALA A C 1
ATOM 1586 O O . ALA A 1 199 ? 19.452 7.224 -11.025 1.00 85.00 199 ALA A O 1
ATOM 1587 N N . GLU A 1 200 ? 21.245 6.047 -10.395 1.00 88.81 200 GLU A N 1
ATOM 1588 C CA . GLU A 1 200 ? 21.889 5.961 -11.725 1.00 88.81 200 GLU A CA 1
ATOM 1589 C C . GLU A 1 200 ? 22.035 4.499 -12.175 1.00 88.81 200 GLU A C 1
ATOM 1591 O O . GLU A 1 200 ? 23.024 4.070 -12.766 1.00 88.81 200 GLU A O 1
ATOM 1596 N N . GLU A 1 201 ? 21.068 3.668 -11.805 1.00 81.31 201 GLU A N 1
ATOM 1597 C CA . GLU A 1 201 ? 21.227 2.218 -11.776 1.00 81.31 201 GLU A CA 1
ATOM 1598 C C . GLU A 1 201 ? 20.593 1.518 -12.977 1.00 81.31 201 GLU A C 1
ATOM 1600 O O . GLU A 1 201 ? 19.786 0.609 -12.821 1.00 81.31 201 GLU A O 1
ATOM 1605 N N . LEU A 1 202 ? 21.013 1.859 -14.194 1.00 86.44 202 LEU A N 1
ATOM 1606 C CA . LEU A 1 202 ? 20.706 0.997 -15.335 1.00 86.44 202 LEU A CA 1
ATOM 1607 C C . LEU A 1 202 ? 21.636 -0.240 -15.364 1.00 86.44 202 LEU A C 1
ATOM 1609 O O . LEU A 1 202 ? 22.813 -0.167 -14.987 1.00 86.44 202 LEU A O 1
ATOM 1613 N N . PRO A 1 203 ? 21.125 -1.421 -15.753 1.00 90.19 203 PRO A N 1
ATOM 1614 C CA . PRO A 1 203 ? 19.705 -1.732 -15.899 1.00 90.19 203 PRO A CA 1
ATOM 1615 C C . PRO A 1 203 ? 19.017 -1.915 -14.527 1.00 90.19 203 PRO A C 1
ATOM 1617 O O . PRO A 1 203 ? 19.662 -2.343 -13.562 1.00 90.19 203 PRO A O 1
ATOM 1620 N N . VAL A 1 204 ? 17.716 -1.617 -14.442 1.00 90.94 204 VAL A N 1
ATOM 1621 C CA . VAL A 1 204 ? 16.939 -1.661 -13.187 1.00 90.94 204 VAL A CA 1
ATOM 1622 C C . VAL A 1 204 ? 16.280 -3.031 -13.015 1.00 90.94 204 VAL A C 1
ATOM 1624 O O . VAL A 1 204 ? 15.466 -3.418 -13.855 1.00 90.94 204 VAL A O 1
ATOM 1627 N N . PRO A 1 205 ? 16.593 -3.789 -11.950 1.00 91.38 205 PRO A N 1
ATOM 1628 C CA . PRO A 1 205 ? 15.995 -5.100 -11.734 1.00 91.38 205 PRO A CA 1
ATOM 1629 C C . PRO A 1 205 ? 14.553 -5.012 -11.205 1.00 91.38 205 PRO A C 1
ATOM 1631 O O . PRO A 1 205 ? 14.266 -4.277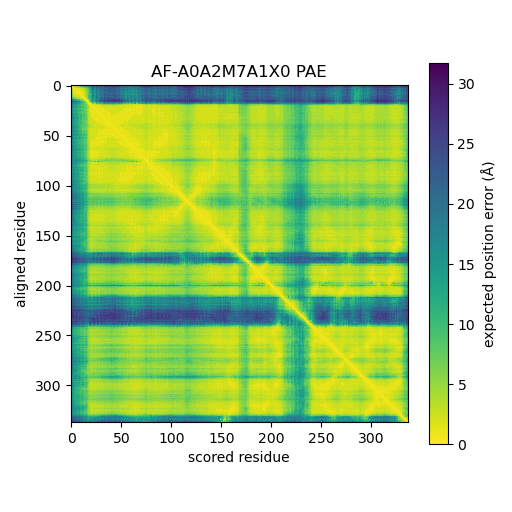 -10.259 1.00 91.38 205 PRO A O 1
ATOM 1634 N N . ILE A 1 206 ? 13.680 -5.841 -11.780 1.00 93.00 206 ILE A N 1
ATOM 1635 C CA . ILE A 1 206 ? 12.420 -6.320 -11.204 1.00 93.00 206 ILE A CA 1
ATOM 1636 C C . ILE A 1 206 ? 12.655 -7.777 -10.821 1.00 93.00 206 ILE A C 1
ATOM 1638 O O . ILE A 1 206 ? 12.682 -8.655 -11.694 1.00 93.00 206 ILE A O 1
ATOM 1642 N N . GLY A 1 207 ? 12.869 -8.035 -9.537 1.00 90.94 207 GLY A N 1
ATOM 1643 C CA . GLY A 1 207 ? 13.293 -9.346 -9.085 1.00 90.94 207 GLY A CA 1
ATOM 1644 C C . GLY A 1 207 ? 12.368 -9.988 -8.071 1.00 90.94 207 GLY A C 1
ATOM 1645 O O . GLY A 1 207 ? 11.723 -9.323 -7.272 1.00 90.94 207 GLY A O 1
ATOM 1646 N N . ILE A 1 208 ? 12.314 -11.310 -8.110 1.00 90.94 208 ILE A N 1
ATOM 1647 C CA . ILE A 1 208 ? 11.589 -12.146 -7.165 1.00 90.94 208 ILE A CA 1
ATOM 1648 C C . ILE A 1 208 ? 12.621 -12.953 -6.406 1.00 90.94 208 ILE A C 1
ATOM 1650 O O . ILE A 1 208 ? 13.444 -13.629 -7.025 1.00 90.94 208 ILE A O 1
ATOM 1654 N N . TRP A 1 209 ? 12.564 -12.881 -5.084 1.00 86.62 209 TRP A N 1
ATOM 1655 C CA . TRP A 1 209 ? 13.416 -13.659 -4.205 1.00 86.62 209 TRP A CA 1
ATOM 1656 C C . TRP A 1 209 ? 12.593 -14.595 -3.335 1.00 86.62 209 TRP A C 1
ATOM 1658 O O . TRP A 1 209 ? 11.510 -14.224 -2.888 1.00 86.62 209 TRP A O 1
ATOM 1668 N N . ASN A 1 210 ? 13.124 -15.783 -3.051 1.00 83.50 210 ASN A N 1
ATOM 1669 C CA . ASN A 1 210 ? 12.541 -16.703 -2.081 1.00 83.50 210 ASN A CA 1
ATOM 1670 C C . ASN A 1 210 ? 13.541 -17.026 -0.962 1.00 83.50 210 ASN A C 1
ATOM 1672 O O . ASN A 1 210 ? 14.618 -17.567 -1.205 1.00 83.50 210 ASN A O 1
ATOM 1676 N N . ASN A 1 211 ? 13.173 -16.720 0.283 1.00 73.88 211 ASN A N 1
ATOM 1677 C CA . ASN A 1 211 ? 14.011 -17.012 1.448 1.00 73.88 211 ASN A CA 1
ATOM 1678 C C . ASN A 1 211 ? 14.052 -18.504 1.826 1.00 73.88 211 ASN A C 1
ATOM 1680 O O . ASN A 1 211 ? 14.987 -18.923 2.502 1.00 73.88 211 ASN A O 1
ATOM 1684 N N . GLU A 1 212 ? 13.083 -19.314 1.394 1.00 66.50 212 GLU A N 1
ATOM 1685 C CA . GLU A 1 212 ? 12.984 -20.731 1.787 1.00 66.50 212 GLU A CA 1
ATOM 1686 C C . GLU A 1 212 ? 13.866 -21.663 0.946 1.00 66.50 212 GLU A C 1
ATOM 1688 O O . GLU A 1 212 ? 14.240 -22.743 1.396 1.00 66.50 212 GLU A O 1
ATOM 1693 N N . THR A 1 213 ? 14.273 -21.238 -0.253 1.00 57.44 213 THR A N 1
ATOM 1694 C CA . THR A 1 213 ? 15.080 -22.065 -1.170 1.00 57.44 213 THR A CA 1
ATOM 1695 C C . THR A 1 213 ? 16.525 -22.275 -0.718 1.00 57.44 213 THR A C 1
ATOM 1697 O O . THR A 1 213 ? 17.225 -23.096 -1.298 1.00 57.44 213 THR A O 1
ATOM 1700 N N . LEU A 1 214 ? 17.003 -21.573 0.315 1.00 56.00 214 LEU A N 1
ATOM 1701 C CA . LEU A 1 214 ? 18.393 -21.700 0.774 1.00 56.00 214 LEU A CA 1
ATOM 1702 C C . LEU A 1 214 ? 18.676 -23.007 1.534 1.00 56.00 214 LEU A C 1
ATOM 1704 O O . LEU A 1 214 ? 19.842 -23.334 1.741 1.00 56.00 214 LEU A O 1
ATOM 1708 N N . THR A 1 215 ? 17.645 -23.750 1.951 1.00 58.84 215 THR A N 1
ATOM 1709 C CA . THR A 1 215 ? 17.805 -24.968 2.768 1.00 58.84 215 THR A CA 1
ATOM 1710 C C . THR A 1 215 ? 17.268 -26.245 2.122 1.00 58.84 215 THR A C 1
ATOM 1712 O O . THR A 1 215 ? 17.316 -27.293 2.762 1.00 58.84 215 THR A O 1
ATOM 1715 N N . ASP A 1 216 ? 16.768 -26.192 0.885 1.00 61.62 216 ASP A N 1
ATOM 1716 C CA . ASP A 1 216 ? 16.212 -27.360 0.191 1.00 61.62 216 ASP A CA 1
ATOM 1717 C C . ASP A 1 216 ? 17.309 -28.139 -0.585 1.00 61.62 216 ASP A C 1
ATOM 1719 O O . ASP A 1 216 ? 17.926 -27.598 -1.506 1.00 61.62 216 ASP A O 1
ATOM 1723 N N . PRO A 1 217 ? 17.585 -29.417 -0.260 1.00 66.12 217 PRO A N 1
ATOM 1724 C CA . PRO A 1 217 ? 18.539 -30.239 -1.009 1.00 66.12 217 PRO A CA 1
ATOM 1725 C C . PRO A 1 217 ? 18.150 -30.472 -2.480 1.00 66.12 217 PRO A C 1
ATOM 1727 O O . PRO A 1 217 ? 19.035 -30.622 -3.328 1.00 66.12 217 PRO A O 1
ATOM 1730 N N . GLU A 1 218 ? 16.853 -30.494 -2.815 1.00 59.41 218 GLU A N 1
ATOM 1731 C CA . GLU A 1 218 ? 16.396 -30.592 -4.209 1.00 59.41 218 GLU A CA 1
ATOM 1732 C C . GLU A 1 218 ? 16.730 -29.319 -4.991 1.00 59.41 218 GLU A C 1
ATOM 1734 O O . GLU A 1 218 ? 17.062 -29.380 -6.178 1.00 59.41 218 GLU A O 1
ATOM 1739 N N . PHE A 1 219 ? 16.739 -28.171 -4.312 1.00 58.16 219 PHE A N 1
ATOM 1740 C CA . PHE A 1 219 ? 17.138 -26.899 -4.893 1.00 58.16 219 PHE A CA 1
ATOM 1741 C C . PHE A 1 219 ? 18.628 -26.875 -5.282 1.00 58.16 219 PHE A C 1
ATOM 1743 O O . PHE A 1 219 ? 18.958 -26.444 -6.388 1.00 58.16 219 PHE A O 1
ATOM 1750 N N . GLU A 1 220 ? 19.539 -27.406 -4.463 1.00 58.94 220 GLU A N 1
ATOM 1751 C CA . GLU A 1 220 ? 20.960 -27.507 -4.849 1.00 58.94 220 GLU A CA 1
ATOM 1752 C C . GLU A 1 220 ? 21.181 -28.440 -6.052 1.00 58.94 220 GLU A C 1
ATOM 1754 O O . GLU A 1 220 ? 21.991 -28.144 -6.934 1.00 58.94 220 GLU A O 1
ATOM 1759 N N . LYS A 1 221 ? 20.399 -29.523 -6.159 1.00 59.16 221 LYS A N 1
ATOM 1760 C CA . LYS A 1 221 ? 20.414 -30.398 -7.342 1.00 59.16 221 LYS A CA 1
ATOM 1761 C C . LYS A 1 221 ? 19.890 -29.675 -8.588 1.00 59.16 221 LYS A C 1
ATOM 1763 O O . LYS A 1 221 ? 20.485 -29.777 -9.658 1.00 59.16 221 LYS A O 1
ATOM 1768 N N . SER A 1 222 ? 18.825 -28.889 -8.429 1.00 53.25 222 SER A N 1
ATOM 1769 C CA . SER A 1 222 ? 18.248 -28.053 -9.485 1.00 53.25 222 SER A CA 1
ATOM 1770 C C . SER A 1 222 ? 19.268 -27.028 -10.010 1.00 53.25 222 SER A C 1
ATOM 1772 O O . SER A 1 222 ? 19.446 -26.873 -11.218 1.00 53.25 222 SER A O 1
ATOM 1774 N N . LYS A 1 223 ? 20.039 -26.391 -9.119 1.00 52.66 223 LYS A N 1
ATOM 1775 C CA . LYS A 1 223 ? 21.041 -25.367 -9.458 1.00 52.66 223 LYS A CA 1
ATOM 1776 C C . LYS A 1 223 ? 22.009 -25.825 -10.552 1.00 52.66 223 LYS A C 1
ATOM 1778 O O . LYS A 1 223 ? 22.366 -25.021 -11.404 1.00 52.66 223 LYS A O 1
ATOM 1783 N N . GLN A 1 224 ? 22.418 -27.095 -10.546 1.00 48.34 224 GLN A N 1
ATOM 1784 C CA . GLN A 1 224 ? 23.388 -27.631 -11.507 1.00 48.34 224 GLN A CA 1
ATOM 1785 C C . GLN A 1 224 ? 22.787 -27.923 -12.891 1.00 48.34 224 GLN A C 1
ATOM 1787 O O . GLN A 1 224 ? 23.489 -27.799 -13.892 1.00 48.34 224 GLN A O 1
ATOM 1792 N N . GLU A 1 225 ? 21.497 -28.255 -12.978 1.00 47.28 225 GLU A N 1
ATOM 1793 C CA . GLU A 1 225 ? 20.809 -28.511 -14.253 1.00 47.28 225 GLU A CA 1
ATOM 1794 C C . GLU A 1 225 ? 20.326 -27.215 -14.943 1.00 47.28 225 GLU A C 1
ATOM 1796 O O . GLU A 1 225 ? 20.150 -27.194 -16.163 1.00 47.28 225 GLU A O 1
ATOM 1801 N N . PHE A 1 226 ? 20.164 -26.117 -14.187 1.00 46.09 226 PHE A N 1
ATOM 1802 C CA . PHE A 1 226 ? 19.483 -24.884 -14.623 1.00 46.09 226 PHE A CA 1
ATOM 1803 C C . PHE A 1 226 ? 20.401 -23.687 -14.974 1.00 46.09 226 PHE A C 1
ATOM 1805 O O . PHE A 1 226 ? 19.907 -22.612 -15.313 1.00 46.09 226 PHE A O 1
ATOM 1812 N N . LEU A 1 227 ? 21.732 -23.845 -14.952 1.00 43.72 227 LEU A N 1
ATOM 1813 C CA . LEU A 1 227 ? 22.725 -22.789 -15.249 1.00 43.72 227 LEU A CA 1
ATOM 1814 C C . LEU A 1 227 ? 23.077 -22.648 -16.749 1.00 43.72 227 LEU A C 1
ATOM 1816 O O . LEU A 1 227 ? 24.243 -22.458 -17.104 1.00 43.72 227 LEU A O 1
ATOM 1820 N N . LYS A 1 228 ? 22.093 -22.720 -17.655 1.00 47.62 228 LYS A N 1
ATOM 1821 C CA . LYS A 1 228 ? 22.317 -22.394 -19.077 1.00 47.62 228 LYS A CA 1
ATOM 1822 C C . LYS A 1 228 ? 22.069 -20.892 -19.332 1.00 47.62 228 LYS A C 1
ATOM 1824 O O . LYS A 1 228 ? 20.969 -20.414 -19.047 1.00 47.62 228 LYS A O 1
ATOM 1829 N N . PRO A 1 229 ? 23.063 -20.126 -19.833 1.00 46.34 229 PRO A N 1
ATOM 1830 C CA . PRO A 1 229 ? 22.989 -18.661 -19.954 1.00 46.34 229 PRO A CA 1
ATOM 1831 C C . PRO A 1 229 ? 21.831 -18.118 -20.804 1.00 46.34 229 PRO A C 1
ATOM 1833 O O . PRO A 1 229 ? 21.385 -16.996 -20.589 1.00 46.34 229 PRO A O 1
ATOM 1836 N N . ASP A 1 230 ? 21.325 -18.905 -21.751 1.00 50.41 230 ASP A N 1
ATOM 1837 C CA . ASP A 1 230 ? 20.220 -18.564 -22.652 1.00 50.41 230 ASP A CA 1
ATOM 1838 C C . ASP A 1 230 ? 18.824 -18.750 -22.023 1.00 50.41 230 ASP A C 1
ATOM 1840 O O . ASP A 1 230 ? 17.819 -18.350 -22.613 1.00 50.41 230 ASP A O 1
ATOM 1844 N N . GLN A 1 231 ? 18.748 -19.307 -20.810 1.00 45.91 231 GLN A N 1
ATOM 1845 C CA . GLN A 1 231 ? 17.493 -19.595 -20.103 1.00 45.91 231 GLN A CA 1
ATOM 1846 C C . GLN A 1 231 ? 17.305 -18.758 -18.821 1.00 45.91 231 GLN A C 1
ATOM 1848 O O . GLN A 1 231 ? 16.310 -18.917 -18.105 1.00 45.91 231 GLN A O 1
ATOM 1853 N N . ALA A 1 232 ? 18.213 -17.815 -18.539 1.00 40.62 232 ALA A N 1
ATOM 1854 C CA . ALA A 1 232 ? 18.074 -16.859 -17.442 1.00 40.62 232 ALA A CA 1
ATOM 1855 C C . ALA A 1 232 ? 16.776 -16.035 -17.608 1.00 40.62 232 ALA A C 1
ATOM 1857 O O . ALA A 1 232 ? 16.592 -15.308 -18.582 1.00 40.62 232 ALA A O 1
ATOM 1858 N N . GLY A 1 233 ? 15.833 -16.192 -16.671 1.00 42.72 233 GLY A N 1
ATOM 1859 C CA . GLY A 1 233 ? 14.493 -15.586 -16.734 1.00 42.72 233 GLY A CA 1
ATOM 1860 C C . GLY A 1 233 ? 13.371 -16.494 -17.269 1.00 42.72 233 GLY A C 1
ATOM 1861 O O . GLY A 1 233 ? 12.238 -16.022 -17.394 1.00 42.72 233 GLY A O 1
ATOM 1862 N N . GLN A 1 234 ? 13.656 -17.771 -17.568 1.00 39.28 234 GLN A N 1
ATOM 1863 C CA . GLN A 1 234 ? 12.648 -18.806 -17.871 1.00 39.28 234 GLN A CA 1
ATOM 1864 C C . GLN A 1 234 ? 12.302 -19.696 -16.665 1.00 39.28 234 GLN A C 1
ATOM 1866 O O . GLN A 1 234 ? 11.282 -20.384 -16.687 1.00 39.28 234 GLN A O 1
ATOM 1871 N N . TYR A 1 235 ? 13.119 -19.690 -15.610 1.00 49.31 235 TYR A N 1
ATOM 1872 C CA . TYR A 1 235 ? 12.950 -20.607 -14.485 1.00 49.31 235 TYR A CA 1
ATOM 1873 C C . TYR A 1 235 ? 12.154 -19.984 -13.363 1.00 49.31 235 TYR A C 1
ATOM 1875 O O . TYR A 1 235 ? 12.627 -19.103 -12.664 1.00 49.31 235 TYR A O 1
ATOM 1883 N N . VAL A 1 236 ? 10.957 -20.519 -13.185 1.00 50.22 236 VAL A N 1
ATOM 1884 C CA . VAL A 1 236 ? 9.909 -20.070 -12.271 1.00 50.22 236 VAL A CA 1
ATOM 1885 C C . VAL A 1 236 ? 10.265 -20.358 -10.785 1.00 50.22 236 VAL A C 1
ATOM 1887 O O . VAL A 1 236 ? 9.600 -19.832 -9.898 1.00 50.22 236 VAL A O 1
ATOM 1890 N N . ASN A 1 237 ? 11.364 -21.098 -10.518 1.00 48.12 237 ASN A N 1
ATOM 1891 C CA . ASN A 1 237 ? 11.798 -21.603 -9.194 1.00 48.12 237 ASN A CA 1
ATOM 1892 C C . ASN A 1 237 ? 13.233 -21.210 -8.769 1.00 48.12 237 ASN A C 1
ATOM 1894 O O . ASN A 1 237 ? 13.818 -21.859 -7.903 1.00 48.12 237 ASN A O 1
ATOM 1898 N N . TRP A 1 238 ? 13.854 -20.205 -9.390 1.00 51.50 238 TRP A N 1
ATOM 1899 C CA . TRP A 1 238 ? 15.200 -19.766 -8.984 1.00 51.50 238 TRP A CA 1
ATOM 1900 C C . TRP A 1 238 ? 15.112 -18.860 -7.735 1.00 51.50 238 TRP A C 1
ATOM 1902 O O . TRP A 1 238 ? 14.111 -18.158 -7.586 1.00 51.50 238 TRP A O 1
ATOM 1912 N N . PRO A 1 239 ? 16.127 -18.813 -6.845 1.00 55.38 239 PRO A N 1
ATOM 1913 C CA . PRO A 1 239 ? 16.055 -18.022 -5.620 1.00 55.38 239 PRO A CA 1
ATOM 1914 C C . PRO A 1 239 ? 16.062 -16.521 -5.939 1.00 55.38 239 PRO A C 1
ATOM 1916 O O . PRO A 1 239 ? 15.753 -15.731 -5.061 1.00 55.38 239 PRO A O 1
ATOM 1919 N N . GLN A 1 240 ? 16.399 -16.135 -7.181 1.00 60.31 240 GLN A N 1
ATOM 1920 C CA . GLN A 1 240 ? 16.414 -14.757 -7.663 1.00 60.31 240 GLN A CA 1
ATOM 1921 C C . GLN A 1 240 ? 16.012 -14.639 -9.143 1.00 60.31 240 GLN A C 1
ATOM 1923 O O . GLN A 1 240 ? 16.849 -14.443 -10.022 1.00 60.31 240 GLN A O 1
ATOM 1928 N N . ILE A 1 241 ? 14.730 -14.736 -9.475 1.00 73.94 241 ILE A N 1
ATOM 1929 C CA . ILE A 1 241 ? 14.311 -14.541 -10.871 1.00 73.94 241 ILE A CA 1
ATOM 1930 C C . ILE A 1 241 ? 14.216 -13.046 -11.129 1.00 73.94 241 ILE A C 1
ATOM 1932 O O . ILE A 1 241 ? 13.476 -12.354 -10.439 1.00 73.94 241 ILE A O 1
ATOM 1936 N N . CYS A 1 242 ? 14.936 -12.544 -12.127 1.00 83.56 242 CYS A N 1
ATOM 1937 C CA . CYS A 1 242 ? 14.973 -11.119 -12.421 1.00 83.56 242 CYS A CA 1
ATOM 1938 C C . CYS A 1 242 ? 14.648 -10.849 -13.889 1.00 83.56 242 CYS A C 1
ATOM 1940 O O . CYS A 1 242 ? 15.193 -11.490 -14.788 1.00 83.56 242 CYS A O 1
ATOM 1942 N N . ARG A 1 243 ? 13.791 -9.857 -14.136 1.00 89.62 243 ARG A N 1
ATOM 1943 C CA . ARG A 1 243 ? 13.776 -9.107 -15.398 1.00 89.62 243 ARG A CA 1
ATOM 1944 C C . ARG A 1 243 ? 14.463 -7.778 -15.158 1.00 89.62 243 ARG A C 1
ATOM 1946 O O . ARG A 1 243 ? 14.430 -7.268 -14.044 1.00 89.62 243 ARG A O 1
ATOM 1953 N N . VAL A 1 244 ? 15.117 -7.243 -16.173 1.00 91.12 244 VAL A N 1
ATOM 1954 C CA . VAL A 1 244 ? 15.835 -5.976 -16.058 1.00 91.12 244 VAL A CA 1
ATOM 1955 C C . VAL A 1 244 ? 15.265 -4.990 -17.066 1.00 91.12 244 VAL A C 1
ATOM 1957 O O . VAL A 1 244 ? 14.982 -5.377 -18.196 1.00 91.12 244 VAL A O 1
ATOM 1960 N N . ILE A 1 245 ? 15.076 -3.745 -16.639 1.00 94.50 245 ILE A N 1
ATOM 1961 C CA . ILE A 1 245 ? 14.699 -2.622 -17.496 1.00 94.50 245 ILE A CA 1
ATOM 1962 C C . ILE A 1 245 ? 16.002 -1.975 -17.967 1.00 94.50 245 ILE A C 1
ATOM 1964 O O . ILE A 1 245 ? 16.762 -1.434 -17.159 1.00 94.50 245 ILE A O 1
ATOM 1968 N N . ASN A 1 246 ? 16.292 -2.068 -19.259 1.00 96.00 246 ASN A N 1
ATOM 1969 C CA . ASN A 1 246 ? 17.436 -1.420 -19.891 1.00 96.00 246 ASN A CA 1
ATOM 1970 C C . ASN A 1 246 ? 17.044 -0.041 -20.426 1.00 96.00 246 ASN A C 1
ATOM 1972 O O . ASN A 1 246 ? 15.867 0.285 -20.545 1.00 96.00 246 ASN A O 1
ATOM 1976 N N . ALA A 1 247 ? 18.040 0.745 -20.838 1.00 96.94 247 ALA A N 1
ATOM 1977 C CA . ALA A 1 247 ? 17.808 2.035 -21.488 1.00 96.94 247 ALA A CA 1
ATOM 1978 C C . ALA A 1 247 ? 16.842 1.924 -22.687 1.00 96.94 247 ALA A C 1
ATOM 1980 O O . ALA A 1 247 ? 15.917 2.714 -22.817 1.00 96.94 247 ALA A O 1
ATOM 1981 N N . ALA A 1 248 ? 17.019 0.907 -23.536 1.00 97.38 248 ALA A N 1
ATOM 1982 C CA . ALA A 1 248 ? 16.182 0.699 -24.719 1.00 97.38 248 ALA A CA 1
ATOM 1983 C C . ALA A 1 248 ? 14.720 0.325 -24.399 1.00 97.38 248 ALA A C 1
ATOM 1985 O O . ALA A 1 248 ? 13.873 0.420 -25.281 1.00 97.38 248 ALA A O 1
ATOM 1986 N N . ASP A 1 249 ? 14.429 -0.094 -23.162 1.00 97.06 249 ASP A N 1
ATOM 1987 C CA . ASP A 1 249 ? 13.084 -0.479 -22.729 1.00 97.06 249 ASP A CA 1
ATOM 1988 C C . ASP A 1 249 ? 12.255 0.727 -22.251 1.00 97.06 249 ASP A C 1
ATOM 1990 O O . ASP A 1 249 ? 11.060 0.571 -22.021 1.00 97.06 249 ASP A O 1
ATOM 1994 N N . ILE A 1 250 ? 12.865 1.910 -22.083 1.00 98.00 250 ILE A N 1
ATOM 1995 C CA . ILE A 1 250 ? 12.212 3.135 -21.591 1.00 98.00 250 ILE A CA 1
ATOM 1996 C C . ILE A 1 250 ? 11.666 3.910 -22.802 1.00 98.00 250 ILE A C 1
ATOM 1998 O O . ILE A 1 250 ? 12.446 4.550 -23.506 1.00 98.00 250 ILE A O 1
ATOM 2002 N N . PRO A 1 251 ? 10.347 3.871 -23.078 1.00 97.69 251 PRO A N 1
ATOM 2003 C CA . PRO A 1 251 ? 9.800 4.358 -24.347 1.00 97.69 251 PRO A CA 1
ATOM 2004 C C . PRO A 1 251 ? 9.630 5.884 -24.402 1.00 97.69 251 PRO A C 1
ATOM 2006 O O . PRO A 1 251 ? 9.366 6.439 -25.468 1.00 97.69 251 PRO A O 1
ATOM 2009 N N . GLY A 1 252 ? 9.712 6.565 -23.259 1.00 97.88 252 GLY A N 1
ATOM 2010 C CA . GLY A 1 252 ? 9.463 7.995 -23.147 1.00 97.88 252 GLY A CA 1
ATOM 2011 C C . GLY A 1 252 ? 9.351 8.463 -21.694 1.00 97.88 252 GLY A C 1
ATOM 2012 O O . GLY A 1 252 ? 9.526 7.660 -20.775 1.00 97.88 252 GLY A O 1
ATOM 2013 N N . PRO A 1 253 ? 9.038 9.753 -21.476 1.00 97.62 253 PRO A N 1
ATOM 2014 C CA . PRO A 1 253 ? 8.791 10.298 -20.142 1.00 97.62 253 PRO A CA 1
ATOM 2015 C C . PRO A 1 253 ? 7.513 9.715 -19.512 1.00 97.62 253 PRO A C 1
ATOM 2017 O O . PRO A 1 253 ? 6.660 9.165 -20.213 1.00 97.62 253 PRO A O 1
ATOM 2020 N N . GLY A 1 254 ? 7.364 9.880 -18.196 1.00 97.75 254 GLY A N 1
ATOM 2021 C CA . GLY A 1 254 ? 6.180 9.456 -17.440 1.00 97.75 254 GLY A CA 1
ATOM 2022 C C . GLY A 1 254 ? 6.231 8.009 -16.940 1.00 97.75 254 GLY A C 1
ATOM 2023 O O . GLY A 1 254 ? 7.254 7.328 -17.038 1.00 97.75 254 GLY A O 1
ATOM 2024 N N . TYR A 1 255 ? 5.117 7.555 -16.361 1.00 98.25 255 TYR A N 1
ATOM 2025 C CA . TYR A 1 255 ? 4.967 6.189 -15.858 1.00 98.25 255 TYR A CA 1
ATOM 2026 C C . TYR A 1 255 ? 4.639 5.213 -16.985 1.00 98.25 255 TYR A C 1
ATOM 2028 O O . TYR A 1 255 ? 3.673 5.400 -17.725 1.00 98.25 255 TYR A O 1
ATOM 2036 N N . HIS A 1 256 ? 5.409 4.131 -17.057 1.00 98.19 256 HIS A N 1
ATOM 2037 C CA . HIS A 1 256 ? 5.182 3.020 -17.979 1.00 98.19 256 HIS A CA 1
ATOM 2038 C C . HIS A 1 256 ? 5.129 1.711 -17.211 1.00 98.19 256 HIS A C 1
ATOM 2040 O O . HIS A 1 256 ? 5.795 1.545 -16.190 1.00 98.19 256 HIS A O 1
ATOM 2046 N N . LEU A 1 257 ? 4.333 0.769 -17.708 1.00 97.81 257 LEU A N 1
ATOM 2047 C CA . LEU A 1 257 ? 4.153 -0.525 -17.070 1.00 97.81 257 LEU A CA 1
ATOM 2048 C C . LEU A 1 257 ? 5.139 -1.548 -17.646 1.00 97.81 257 LEU A C 1
ATOM 2050 O O . LEU A 1 257 ? 5.002 -1.997 -18.782 1.00 97.81 257 LEU A O 1
ATOM 2054 N N . TYR A 1 258 ? 6.109 -1.950 -16.835 1.00 97.31 258 TYR A N 1
ATOM 2055 C CA . TYR A 1 258 ? 7.156 -2.897 -17.193 1.00 97.31 258 TYR A CA 1
ATOM 2056 C C . TYR A 1 258 ? 6.787 -4.303 -16.744 1.00 97.31 258 TYR A C 1
ATOM 2058 O O . TYR A 1 258 ? 6.441 -4.536 -15.583 1.00 97.31 258 TYR A O 1
ATOM 2066 N N . LYS A 1 259 ? 6.888 -5.266 -17.661 1.00 95.88 259 LYS A N 1
ATOM 2067 C CA . LYS A 1 259 ? 6.647 -6.676 -17.358 1.00 95.88 259 LYS A CA 1
ATOM 2068 C C . LYS A 1 259 ? 7.854 -7.288 -16.639 1.00 95.88 259 LYS A C 1
ATOM 2070 O O . LYS A 1 259 ? 8.959 -7.340 -17.173 1.00 95.88 259 LYS A O 1
ATOM 2075 N N . GLY A 1 260 ? 7.612 -7.781 -15.434 1.00 92.19 260 GLY A N 1
ATOM 2076 C CA . GLY A 1 260 ? 8.545 -8.540 -14.615 1.00 92.19 260 GLY A CA 1
ATOM 2077 C C . GLY A 1 260 ? 8.616 -10.028 -14.990 1.00 92.19 260 GLY A C 1
ATOM 2078 O O . GLY A 1 260 ? 8.086 -10.464 -16.019 1.00 92.19 260 GLY A O 1
ATOM 2079 N N . PRO A 1 261 ? 9.322 -10.836 -14.182 1.00 88.38 261 PRO A N 1
ATOM 2080 C CA . PRO A 1 261 ? 9.458 -12.266 -14.427 1.00 88.38 261 PRO A CA 1
ATOM 2081 C C . PRO A 1 261 ? 8.159 -13.039 -14.151 1.00 88.38 261 PRO A C 1
ATOM 2083 O O . PRO A 1 261 ? 7.263 -12.567 -13.448 1.00 88.38 261 PRO A O 1
ATOM 2086 N N . ARG A 1 262 ? 8.101 -14.267 -14.681 1.00 88.12 262 ARG A N 1
ATOM 2087 C CA . ARG A 1 262 ? 7.182 -15.309 -14.206 1.00 88.12 262 ARG A CA 1
ATOM 2088 C C . ARG A 1 262 ? 7.817 -16.049 -13.036 1.00 88.12 262 ARG A C 1
ATOM 2090 O O . ARG A 1 262 ? 9.000 -16.371 -13.116 1.00 88.12 262 ARG A O 1
ATOM 2097 N N . PHE A 1 263 ? 7.049 -16.346 -11.997 1.00 87.50 263 PHE A N 1
ATOM 2098 C CA . PHE A 1 263 ? 7.557 -16.994 -10.786 1.00 87.50 263 PHE A CA 1
ATOM 2099 C C . PHE A 1 263 ? 6.501 -17.885 -10.120 1.00 87.50 263 PHE A C 1
ATOM 2101 O O . PHE A 1 263 ? 5.304 -17.711 -10.346 1.00 87.50 263 PHE A O 1
ATOM 2108 N N . LEU A 1 264 ? 6.952 -18.865 -9.337 1.00 85.69 264 LEU A N 1
ATOM 2109 C CA . LEU A 1 264 ? 6.110 -19.666 -8.461 1.00 85.69 264 LEU A CA 1
ATOM 2110 C C . LEU A 1 264 ? 6.127 -18.964 -7.123 1.00 85.69 264 LEU A C 1
ATOM 2112 O O . LEU A 1 264 ? 7.154 -18.441 -6.683 1.00 85.69 264 LEU A O 1
ATOM 2116 N N . LEU A 1 265 ? 4.972 -18.957 -6.487 1.00 84.25 265 LEU A N 1
ATOM 2117 C CA . LEU A 1 265 ? 4.846 -18.353 -5.187 1.00 84.25 265 LEU A CA 1
ATOM 2118 C C . LEU A 1 265 ? 5.085 -19.398 -4.096 1.00 84.25 265 LEU A C 1
ATOM 2120 O O . LEU A 1 265 ? 4.448 -20.446 -4.079 1.00 84.25 265 LEU A O 1
ATOM 2124 N N . PHE A 1 266 ? 5.977 -19.064 -3.172 1.00 83.44 266 PHE A N 1
ATOM 2125 C CA . PHE A 1 266 ? 6.307 -19.821 -1.963 1.00 83.44 266 PHE A CA 1
ATOM 2126 C C . PHE A 1 266 ? 6.094 -18.946 -0.718 1.00 83.44 266 PHE A C 1
ATOM 2128 O O . PHE A 1 266 ? 6.136 -17.713 -0.845 1.00 83.44 266 PHE A O 1
ATOM 2135 N N . PRO A 1 267 ? 5.929 -19.523 0.487 1.00 82.25 267 PRO A N 1
ATOM 2136 C CA . PRO A 1 267 ? 5.707 -18.733 1.696 1.00 82.25 267 PRO A CA 1
ATOM 2137 C C . PRO A 1 267 ? 6.826 -17.717 1.989 1.00 82.25 267 PRO A C 1
ATOM 2139 O O . PRO A 1 267 ? 6.537 -16.637 2.498 1.00 82.25 267 PRO A O 1
ATOM 2142 N N . GLY A 1 268 ? 8.072 -17.982 1.585 1.00 81.75 268 GLY A N 1
ATOM 2143 C CA . GLY A 1 268 ? 9.203 -17.052 1.723 1.00 81.75 268 GLY A CA 1
ATOM 2144 C C . GLY A 1 268 ? 9.406 -16.039 0.588 1.00 81.75 268 GLY A C 1
ATOM 2145 O O . GLY A 1 268 ? 10.467 -15.410 0.535 1.00 81.75 268 GLY A O 1
ATOM 2146 N N . THR A 1 269 ? 8.458 -15.907 -0.346 1.00 86.56 269 THR A N 1
ATOM 2147 C CA . THR A 1 269 ? 8.652 -15.099 -1.563 1.00 86.56 269 THR A CA 1
ATOM 2148 C C . THR A 1 269 ? 8.443 -13.608 -1.313 1.00 86.56 269 THR A C 1
ATOM 2150 O O . THR A 1 269 ? 7.430 -13.207 -0.739 1.00 86.56 269 THR A O 1
ATOM 2153 N N . TYR A 1 270 ? 9.337 -12.769 -1.835 1.00 88.88 270 TYR A N 1
ATOM 2154 C CA . TYR A 1 270 ? 9.152 -11.324 -1.929 1.00 88.88 270 TYR A CA 1
ATOM 2155 C C . TYR A 1 270 ? 9.578 -10.775 -3.296 1.00 88.88 270 TYR A C 1
ATOM 2157 O O . TYR A 1 270 ? 10.480 -11.294 -3.952 1.00 88.88 270 TYR A O 1
ATOM 2165 N N . LEU A 1 271 ? 8.920 -9.701 -3.724 1.00 91.56 271 LEU A N 1
ATOM 2166 C CA . LEU A 1 271 ? 9.358 -8.858 -4.831 1.00 91.56 271 LEU A CA 1
ATOM 2167 C C . LEU A 1 271 ? 10.402 -7.877 -4.301 1.00 91.56 271 LEU A C 1
ATOM 2169 O O . LEU A 1 271 ? 10.173 -7.257 -3.266 1.00 91.56 271 LEU A O 1
ATOM 2173 N N . TYR A 1 272 ? 11.503 -7.687 -5.016 1.00 90.25 272 TYR A N 1
ATOM 2174 C CA . TYR A 1 272 ? 12.416 -6.574 -4.801 1.00 90.25 272 TYR A CA 1
ATOM 2175 C C . TYR A 1 272 ? 12.566 -5.760 -6.084 1.00 90.25 272 TYR A C 1
ATOM 2177 O O . TYR A 1 272 ? 12.534 -6.297 -7.194 1.00 90.25 272 TYR A O 1
ATOM 2185 N N . LEU A 1 273 ? 12.731 -4.452 -5.925 1.00 87.94 273 LEU A N 1
ATOM 2186 C CA . LEU A 1 273 ? 12.969 -3.531 -7.031 1.00 87.94 273 LEU A CA 1
ATOM 2187 C C . LEU A 1 273 ? 14.284 -2.804 -6.789 1.00 87.94 273 LEU A C 1
ATOM 2189 O O . LEU A 1 273 ? 14.626 -2.513 -5.642 1.00 87.94 273 LEU A O 1
ATOM 2193 N N . THR A 1 274 ? 14.975 -2.465 -7.877 1.00 83.94 274 THR A N 1
ATOM 2194 C CA . THR A 1 274 ? 16.257 -1.737 -7.879 1.00 83.94 274 THR A CA 1
ATOM 2195 C C . THR A 1 274 ? 17.457 -2.520 -7.325 1.00 83.94 274 THR A C 1
ATOM 2197 O O . THR A 1 274 ? 17.303 -3.549 -6.667 1.00 83.94 274 THR A O 1
ATOM 2200 N N . LYS A 1 275 ? 18.689 -2.070 -7.616 1.00 81.31 275 LYS A N 1
ATOM 2201 C CA . LYS A 1 275 ? 19.913 -2.774 -7.188 1.00 81.31 275 LYS A CA 1
ATOM 2202 C C . LYS A 1 275 ? 20.182 -2.635 -5.687 1.00 81.31 275 LYS A C 1
ATOM 2204 O O . LYS A 1 275 ? 20.992 -3.397 -5.168 1.00 81.31 275 LYS A O 1
ATOM 2209 N N . SER A 1 276 ? 19.538 -1.696 -4.984 1.00 78.94 276 SER A N 1
ATOM 2210 C CA . SER A 1 276 ? 19.731 -1.524 -3.535 1.00 78.94 276 SER A CA 1
ATOM 2211 C C . SER A 1 276 ? 18.964 -2.513 -2.677 1.00 78.94 276 SER A C 1
ATOM 2213 O O . SER A 1 276 ? 19.246 -2.589 -1.484 1.00 78.94 276 SER A O 1
ATOM 2215 N N . TRP A 1 277 ? 17.985 -3.229 -3.243 1.00 81.50 277 TRP A N 1
ATOM 2216 C CA . TRP A 1 277 ? 17.068 -4.081 -2.480 1.00 81.50 277 TRP A CA 1
ATOM 2217 C C . TRP A 1 277 ? 16.292 -3.336 -1.385 1.00 81.50 277 TRP A C 1
ATOM 2219 O O . TRP A 1 277 ? 15.787 -3.970 -0.461 1.00 81.50 277 TRP A O 1
ATOM 2229 N N . GLN A 1 278 ? 16.210 -2.003 -1.440 1.00 79.62 278 GLN A N 1
ATOM 2230 C CA . GLN A 1 278 ? 15.498 -1.222 -0.423 1.00 79.62 278 GLN A CA 1
ATOM 2231 C C . GLN A 1 278 ? 13.989 -1.372 -0.567 1.00 79.62 278 GLN A C 1
ATOM 2233 O O . GLN A 1 278 ? 13.285 -1.529 0.431 1.00 79.62 278 GLN A O 1
ATOM 2238 N N . PHE A 1 279 ? 13.507 -1.415 -1.808 1.00 83.69 279 PHE A N 1
ATOM 2239 C CA . PHE A 1 279 ? 12.139 -1.800 -2.084 1.00 83.69 279 PHE A CA 1
ATOM 2240 C C . PHE A 1 279 ? 12.006 -3.318 -1.984 1.00 83.69 279 PHE A C 1
ATOM 2242 O O . PHE A 1 279 ? 12.542 -4.043 -2.826 1.00 83.69 279 PHE A O 1
ATOM 2249 N N . GLN A 1 280 ? 11.269 -3.791 -0.980 1.00 86.25 280 GLN A N 1
ATOM 2250 C CA . GLN A 1 280 ? 10.895 -5.195 -0.835 1.00 86.25 280 GLN A CA 1
ATOM 2251 C C . GLN A 1 280 ? 9.427 -5.298 -0.459 1.00 86.25 280 GLN A C 1
ATOM 2253 O O . GLN A 1 280 ? 8.977 -4.668 0.495 1.00 86.25 280 GLN A O 1
ATOM 2258 N N . GLN A 1 281 ? 8.697 -6.146 -1.166 1.00 86.81 281 GLN A N 1
ATOM 2259 C CA . GLN A 1 281 ? 7.299 -6.409 -0.895 1.00 86.81 281 GLN A CA 1
ATOM 2260 C C . GLN A 1 281 ? 7.089 -7.907 -0.718 1.00 86.81 281 GLN A C 1
ATOM 2262 O O . GLN A 1 281 ? 7.217 -8.688 -1.661 1.00 86.81 281 GLN A O 1
ATOM 2267 N N . GLN A 1 282 ? 6.760 -8.305 0.511 1.00 86.31 282 GLN A N 1
ATOM 2268 C CA . GLN A 1 282 ? 6.461 -9.695 0.840 1.00 86.31 282 GLN A CA 1
ATOM 2269 C C . GLN A 1 282 ? 5.227 -10.159 0.066 1.00 86.31 282 GLN A C 1
ATOM 2271 O O . GLN A 1 282 ? 4.182 -9.501 0.091 1.00 86.31 282 GLN A O 1
ATOM 2276 N N . LEU A 1 283 ? 5.374 -11.297 -0.612 1.00 87.69 283 LEU A N 1
ATOM 2277 C CA . LEU A 1 283 ? 4.329 -11.961 -1.387 1.00 87.69 283 LEU A CA 1
ATOM 2278 C C . LEU A 1 283 ? 3.765 -13.176 -0.655 1.00 87.69 283 LEU A C 1
ATOM 2280 O O . LEU A 1 283 ? 2.829 -13.792 -1.160 1.00 87.69 283 LEU A O 1
ATOM 2284 N N . THR A 1 284 ? 4.280 -13.501 0.542 1.00 83.25 284 THR A N 1
ATOM 2285 C CA . THR A 1 284 ? 3.727 -14.541 1.424 1.00 83.25 284 THR A CA 1
ATOM 2286 C C . THR A 1 284 ? 2.221 -14.433 1.492 1.00 83.25 284 THR A C 1
ATOM 2288 O O . THR A 1 284 ? 1.559 -15.455 1.517 1.00 83.25 284 THR A O 1
ATOM 2291 N N . SER A 1 285 ? 1.719 -13.192 1.457 1.00 79.19 285 SER A N 1
ATOM 2292 C CA . SER A 1 285 ? 0.325 -12.793 1.494 1.00 79.19 285 SER A CA 1
ATOM 2293 C C . SER A 1 285 ? -0.565 -13.353 0.372 1.00 79.19 285 SER A C 1
ATOM 2295 O O . SER A 1 285 ? -1.777 -13.246 0.469 1.00 79.19 285 SER A O 1
ATOM 2297 N N . LEU A 1 286 ? 0.006 -13.949 -0.668 1.00 84.19 286 LEU A N 1
ATOM 2298 C CA . LEU A 1 286 ? -0.721 -14.488 -1.816 1.00 84.19 286 LEU A CA 1
ATOM 2299 C C . LEU A 1 286 ? -0.580 -16.016 -1.935 1.00 84.19 286 LEU A C 1
ATOM 2301 O O . LEU A 1 286 ? -1.132 -16.614 -2.858 1.00 84.19 286 LEU A O 1
ATOM 2305 N N . TYR A 1 287 ? 0.198 -16.648 -1.045 1.00 84.56 287 TYR A N 1
ATOM 2306 C CA . TYR A 1 287 ? 0.551 -18.064 -1.130 1.00 84.56 287 TYR A CA 1
ATOM 2307 C C . TYR A 1 287 ? -0.582 -18.963 -0.637 1.00 84.56 287 TYR A C 1
ATOM 2309 O O . TYR A 1 287 ? -1.114 -18.768 0.452 1.00 84.56 287 TYR A O 1
ATOM 2317 N N . HIS A 1 288 ? -0.892 -20.001 -1.409 1.00 79.06 288 HIS A N 1
ATOM 2318 C CA . HIS A 1 288 ? -1.904 -20.995 -1.077 1.00 79.06 288 HIS A CA 1
ATOM 2319 C C . HIS A 1 288 ? -1.257 -22.380 -0.989 1.00 79.06 288 HIS A C 1
ATOM 2321 O O . HIS A 1 288 ? -0.783 -22.912 -1.993 1.00 79.06 288 HIS A O 1
ATOM 2327 N N . GLU A 1 289 ? -1.248 -22.979 0.205 1.00 79.19 289 GLU A N 1
ATOM 2328 C CA . GLU A 1 289 ? -0.646 -24.304 0.434 1.00 79.19 289 GLU A CA 1
ATOM 2329 C C . GLU A 1 289 ? -1.355 -25.415 -0.359 1.00 79.19 289 GLU A C 1
ATOM 2331 O O . GLU A 1 289 ? -0.722 -26.378 -0.783 1.00 79.19 289 GLU A O 1
ATOM 2336 N N . ASP A 1 290 ? -2.653 -25.258 -0.633 1.00 81.31 290 ASP A N 1
ATOM 2337 C CA . ASP A 1 290 ? -3.443 -26.152 -1.485 1.00 81.31 290 ASP A CA 1
ATOM 2338 C C . ASP A 1 290 ? -3.224 -25.909 -2.991 1.00 81.31 290 ASP A C 1
ATOM 2340 O O . ASP A 1 290 ? -3.662 -26.714 -3.817 1.00 81.31 290 ASP A O 1
ATOM 2344 N N . LYS A 1 291 ? -2.517 -24.832 -3.364 1.00 80.50 291 LYS A N 1
ATOM 2345 C CA . LYS A 1 291 ? -2.175 -24.482 -4.752 1.00 80.50 291 LYS A CA 1
ATOM 2346 C C . LYS A 1 291 ? -0.694 -24.080 -4.904 1.00 80.50 291 LYS A C 1
ATOM 2348 O O . LYS A 1 291 ? -0.389 -23.023 -5.459 1.00 80.50 291 LYS A O 1
ATOM 2353 N N . PRO A 1 292 ? 0.264 -24.942 -4.517 1.00 71.31 292 PRO A N 1
ATOM 2354 C CA . PRO A 1 292 ? 1.687 -24.589 -4.408 1.00 71.31 292 PRO A CA 1
ATOM 2355 C C . PRO A 1 292 ? 2.404 -24.403 -5.761 1.00 71.31 292 PRO A C 1
ATOM 2357 O O . PRO A 1 292 ? 3.612 -24.197 -5.809 1.00 71.31 292 PRO A O 1
ATOM 2360 N N . LYS A 1 293 ? 1.684 -24.528 -6.883 1.00 75.19 293 LYS A N 1
ATOM 2361 C CA . LYS A 1 293 ? 2.222 -24.437 -8.252 1.00 75.19 293 LYS A CA 1
ATOM 2362 C C . LYS A 1 293 ? 1.548 -23.346 -9.082 1.00 75.19 293 LYS A C 1
ATOM 2364 O O . LYS A 1 293 ? 1.605 -23.387 -10.310 1.00 75.19 293 LYS A O 1
ATOM 2369 N N . GLU A 1 294 ? 0.882 -22.393 -8.433 1.00 82.56 294 GLU A N 1
ATOM 2370 C CA . GLU A 1 294 ? 0.363 -21.225 -9.138 1.00 82.56 294 GLU A CA 1
ATOM 2371 C C . GLU A 1 294 ? 1.522 -20.398 -9.691 1.00 82.56 294 GLU A C 1
ATOM 2373 O O . GLU A 1 294 ? 2.439 -20.008 -8.968 1.00 82.56 294 GLU A O 1
ATOM 2378 N N . ILE A 1 295 ? 1.472 -20.157 -10.999 1.00 87.69 295 ILE A N 1
ATOM 2379 C CA . ILE A 1 295 ? 2.425 -19.301 -11.692 1.00 87.69 295 ILE A CA 1
ATOM 2380 C C . ILE A 1 295 ? 1.894 -17.878 -11.624 1.00 87.69 295 ILE A C 1
ATOM 2382 O O . ILE A 1 295 ? 0.718 -17.632 -11.887 1.00 87.69 295 ILE A O 1
ATOM 2386 N N . TRP A 1 296 ? 2.779 -16.944 -11.323 1.00 91.81 296 TRP A N 1
ATOM 2387 C CA . TRP A 1 296 ? 2.486 -15.526 -11.223 1.00 91.81 296 TRP A CA 1
ATOM 2388 C C . TRP A 1 296 ? 3.354 -14.723 -12.186 1.00 91.81 296 TRP A C 1
ATOM 2390 O O . TRP A 1 296 ? 4.443 -15.148 -12.567 1.00 91.81 296 TRP A O 1
ATOM 2400 N N . GLU A 1 297 ? 2.866 -13.555 -12.585 1.00 93.75 297 GLU A N 1
ATOM 2401 C CA . GLU A 1 297 ? 3.601 -12.516 -13.300 1.00 93.75 297 GLU A CA 1
ATOM 2402 C C . GLU A 1 297 ? 3.578 -11.233 -12.474 1.00 93.75 297 GLU A C 1
ATOM 2404 O O . GLU A 1 297 ? 2.536 -10.860 -11.938 1.00 93.75 297 GLU A O 1
ATOM 2409 N N . ALA A 1 298 ? 4.711 -10.538 -12.404 1.00 94.81 298 ALA A N 1
ATOM 2410 C CA . ALA A 1 298 ? 4.772 -9.192 -11.847 1.00 94.81 298 ALA A CA 1
ATOM 2411 C C . ALA A 1 298 ? 4.774 -8.147 -12.964 1.00 94.81 298 ALA A C 1
ATOM 2413 O O . ALA A 1 298 ? 5.371 -8.356 -14.017 1.00 94.81 298 ALA A O 1
ATOM 2414 N N . TYR A 1 299 ? 4.153 -7.004 -12.713 1.00 97.31 299 TYR A N 1
ATOM 2415 C CA . TYR A 1 299 ? 4.241 -5.801 -13.525 1.00 97.31 299 TYR A CA 1
ATOM 2416 C C . TYR A 1 299 ? 4.522 -4.623 -12.601 1.00 97.31 299 TYR A C 1
ATOM 2418 O O . TYR A 1 299 ? 3.941 -4.529 -11.522 1.00 97.31 299 TYR A O 1
ATOM 2426 N N . VAL A 1 300 ? 5.409 -3.728 -13.015 1.00 97.25 300 VAL A N 1
ATOM 2427 C CA . VAL A 1 300 ? 5.823 -2.570 -12.219 1.00 97.25 300 VAL A CA 1
ATOM 2428 C C . VAL A 1 300 ? 5.591 -1.327 -13.048 1.00 97.25 300 VAL A C 1
ATOM 2430 O O . VAL A 1 300 ? 6.102 -1.230 -14.157 1.00 97.25 300 VAL A O 1
ATOM 2433 N N . SER A 1 301 ? 4.803 -0.396 -12.531 1.00 97.88 301 SER A N 1
ATOM 2434 C CA . SER A 1 301 ? 4.631 0.914 -13.144 1.00 97.88 301 SER A CA 1
ATOM 2435 C C . SER A 1 301 ? 5.718 1.835 -12.604 1.00 97.88 301 SER A C 1
ATOM 2437 O O . SER A 1 301 ? 5.792 2.062 -11.394 1.00 97.88 301 SER A O 1
ATOM 2439 N N . ALA A 1 302 ? 6.611 2.283 -13.487 1.00 97.81 302 ALA A N 1
ATOM 2440 C CA . ALA A 1 302 ? 7.784 3.060 -13.110 1.00 97.81 302 ALA A CA 1
ATOM 2441 C C . ALA A 1 302 ? 8.020 4.265 -14.028 1.00 97.81 302 ALA A C 1
ATOM 2443 O O . ALA A 1 302 ? 7.715 4.224 -15.222 1.00 97.81 302 ALA A O 1
ATOM 2444 N N . LYS A 1 303 ? 8.602 5.320 -13.457 1.00 97.94 303 LYS A N 1
ATOM 2445 C CA . LYS A 1 303 ? 9.052 6.541 -14.133 1.00 97.94 303 LYS A CA 1
ATOM 2446 C C . LYS A 1 303 ? 10.543 6.751 -13.874 1.00 97.94 303 LYS A C 1
ATOM 2448 O O . LYS A 1 303 ? 11.022 6.508 -12.766 1.00 97.94 303 LYS A O 1
ATOM 2453 N N . PHE A 1 304 ? 11.254 7.223 -14.894 1.00 97.62 304 PHE A N 1
ATOM 2454 C CA . PHE A 1 304 ? 12.687 7.512 -14.855 1.00 97.62 304 PHE A CA 1
ATOM 2455 C C . PHE A 1 304 ? 12.923 8.990 -15.174 1.00 97.62 304 PHE A C 1
ATOM 2457 O O . PHE A 1 304 ? 12.430 9.475 -16.192 1.00 97.62 304 PHE A O 1
ATOM 2464 N N . THR A 1 305 ? 13.651 9.706 -14.317 1.00 97.88 305 THR A N 1
ATOM 2465 C CA . THR A 1 305 ? 13.953 11.141 -14.494 1.00 97.88 305 THR A CA 1
ATOM 2466 C C . THR A 1 305 ? 15.445 11.411 -14.365 1.00 97.88 305 THR A C 1
ATOM 2468 O O . THR A 1 305 ? 16.157 10.623 -13.748 1.00 97.88 305 THR A O 1
ATOM 2471 N N . GLY A 1 306 ? 15.901 12.542 -14.906 1.00 97.50 306 GLY A N 1
ATOM 2472 C CA . GLY A 1 306 ? 17.291 12.996 -14.838 1.00 97.50 306 GLY A CA 1
ATOM 2473 C C . GLY A 1 306 ? 18.199 12.501 -15.974 1.00 97.50 306 GLY A C 1
ATOM 2474 O O . GLY A 1 306 ? 17.844 11.578 -16.712 1.00 97.50 306 GLY A O 1
ATOM 2475 N N . PRO A 1 307 ? 19.384 13.116 -16.143 1.00 96.94 307 PRO A N 1
ATOM 2476 C CA . PRO A 1 307 ? 20.266 12.901 -17.294 1.00 96.94 307 PRO A CA 1
ATOM 2477 C C . PRO A 1 307 ? 20.849 11.484 -17.416 1.00 96.94 307 PRO A C 1
ATOM 2479 O O . PRO A 1 307 ? 21.367 11.138 -18.477 1.00 96.94 307 PRO A O 1
ATOM 2482 N N . ALA A 1 308 ? 20.790 10.661 -16.365 1.00 96.31 308 ALA A N 1
ATOM 2483 C CA . ALA A 1 308 ? 21.251 9.273 -16.420 1.00 96.31 308 ALA A CA 1
ATOM 2484 C C . ALA A 1 308 ? 20.299 8.339 -17.192 1.00 96.31 308 ALA A C 1
ATOM 2486 O O . ALA A 1 308 ? 20.686 7.211 -17.509 1.00 96.31 308 ALA A O 1
ATOM 2487 N N . TYR A 1 309 ? 19.074 8.783 -17.503 1.00 97.25 309 TYR A N 1
ATOM 2488 C CA . TYR A 1 309 ? 18.056 7.965 -18.161 1.00 97.25 309 TYR A CA 1
ATOM 2489 C C . TYR A 1 309 ? 17.661 8.513 -19.538 1.00 97.25 309 TYR A C 1
ATOM 2491 O O . TYR A 1 309 ? 17.624 9.728 -19.746 1.00 97.25 309 TYR A O 1
ATOM 2499 N N . PRO A 1 310 ? 17.298 7.633 -20.490 1.00 97.06 310 PRO A N 1
ATOM 2500 C CA . PRO A 1 310 ? 16.668 8.038 -21.741 1.00 97.06 310 PRO A CA 1
ATOM 2501 C C . PRO A 1 310 ? 15.443 8.912 -21.486 1.00 97.06 310 PRO A C 1
ATOM 2503 O O . PRO A 1 310 ? 14.640 8.619 -20.605 1.00 97.06 310 PRO A O 1
ATOM 2506 N N . HIS A 1 311 ? 15.296 9.974 -22.279 1.00 96.81 311 HIS A N 1
ATOM 2507 C CA . HIS A 1 311 ? 14.196 10.943 -22.180 1.00 96.81 311 HIS A CA 1
ATOM 2508 C C . HIS A 1 311 ? 14.136 11.749 -20.869 1.00 96.81 311 HIS A C 1
ATOM 2510 O O . HIS A 1 311 ? 13.260 12.605 -20.739 1.00 96.81 311 HIS A O 1
ATOM 2516 N N . GLY A 1 312 ? 15.060 11.524 -19.931 1.00 96.12 312 GLY A N 1
ATOM 2517 C CA . GLY A 1 312 ? 15.191 12.330 -18.725 1.00 96.12 312 GLY A CA 1
ATOM 2518 C C . GLY A 1 312 ? 15.729 13.724 -19.039 1.00 96.12 312 GLY A C 1
ATOM 2519 O O . GLY A 1 312 ? 16.540 13.911 -19.953 1.00 96.12 312 GLY A O 1
ATOM 2520 N N . LYS A 1 313 ? 15.259 14.730 -18.298 1.00 97.31 313 LYS A N 1
ATOM 2521 C CA . LYS A 1 313 ? 15.710 16.113 -18.481 1.00 97.31 313 LYS A CA 1
ATOM 2522 C C . LYS A 1 313 ? 17.002 16.370 -17.715 1.00 97.31 313 LYS A C 1
ATOM 2524 O O . LYS A 1 313 ? 17.221 15.818 -16.642 1.00 97.31 313 LYS A O 1
ATOM 2529 N N . THR A 1 314 ? 17.855 17.236 -18.254 1.00 96.44 314 THR A N 1
ATOM 2530 C CA . THR A 1 314 ? 19.160 17.564 -17.655 1.00 96.44 314 THR A CA 1
ATOM 2531 C C . THR A 1 314 ? 19.062 18.397 -16.378 1.00 96.44 314 THR A C 1
ATOM 2533 O O . THR A 1 314 ? 20.028 18.462 -15.626 1.00 96.44 314 THR A O 1
ATOM 2536 N N . ASP A 1 315 ? 17.932 19.066 -16.157 1.00 96.56 315 ASP A N 1
ATOM 2537 C CA . ASP A 1 315 ? 17.638 19.904 -14.992 1.00 96.56 315 ASP A CA 1
ATOM 2538 C C . ASP A 1 315 ? 16.841 19.173 -13.897 1.00 96.56 315 ASP A C 1
ATOM 2540 O O . ASP A 1 315 ? 16.613 19.731 -12.825 1.00 96.56 315 ASP A O 1
ATOM 2544 N N . GLU A 1 316 ? 16.451 17.918 -14.132 1.00 95.88 316 GLU A N 1
ATOM 2545 C CA . GLU A 1 316 ? 15.800 17.064 -13.139 1.00 95.88 316 GLU A CA 1
ATOM 2546 C C . GLU A 1 316 ? 16.829 16.160 -12.439 1.00 95.88 316 GLU A C 1
ATOM 2548 O O . GLU A 1 316 ? 17.797 15.711 -13.061 1.00 95.88 316 GLU A O 1
ATOM 2553 N N . PRO A 1 317 ? 16.640 15.844 -11.144 1.00 95.56 317 PRO A N 1
ATOM 2554 C CA . PRO A 1 317 ? 17.483 14.865 -10.477 1.00 95.56 317 PRO A CA 1
ATOM 2555 C C . PRO A 1 317 ? 17.272 13.469 -11.074 1.00 95.56 317 PRO A C 1
ATOM 2557 O O . PRO A 1 317 ? 16.158 13.087 -11.450 1.00 95.56 317 PRO A O 1
ATOM 2560 N N . ASN A 1 318 ? 18.350 12.683 -11.087 1.00 95.94 318 ASN A N 1
ATOM 2561 C CA . ASN A 1 318 ? 18.292 11.261 -11.403 1.00 95.94 318 ASN A CA 1
ATOM 2562 C C . ASN A 1 318 ? 17.348 10.562 -10.417 1.00 95.94 318 ASN A C 1
ATOM 2564 O O . ASN A 1 318 ? 17.572 10.644 -9.210 1.00 95.94 318 ASN A O 1
ATOM 2568 N N . ALA A 1 319 ? 16.297 9.895 -10.887 1.00 95.50 319 ALA A N 1
ATOM 2569 C CA . ALA A 1 319 ? 15.403 9.156 -10.001 1.00 95.50 319 ALA A CA 1
ATOM 2570 C C . ALA A 1 319 ? 14.718 7.970 -10.684 1.00 95.50 319 ALA A C 1
ATOM 2572 O O . ALA A 1 319 ? 14.465 7.980 -11.890 1.00 95.50 319 ALA A O 1
ATOM 2573 N N . VAL A 1 320 ? 14.382 6.972 -9.864 1.00 95.56 320 VAL A N 1
ATOM 2574 C CA . VAL A 1 320 ? 13.455 5.888 -10.206 1.00 95.56 320 VAL A CA 1
ATOM 2575 C C . VAL A 1 320 ? 12.236 6.028 -9.305 1.00 95.56 320 VAL A C 1
ATOM 2577 O O . VAL A 1 320 ? 12.361 5.946 -8.081 1.00 95.56 320 VAL A O 1
ATOM 2580 N N . SER A 1 321 ? 11.065 6.223 -9.899 1.00 96.06 321 SER A N 1
ATOM 2581 C CA . SER A 1 321 ? 9.797 6.327 -9.176 1.00 96.06 321 SER A CA 1
ATOM 2582 C C . SER A 1 321 ? 8.905 5.143 -9.509 1.00 96.06 321 SER A C 1
ATOM 2584 O O . SER A 1 321 ? 8.789 4.776 -10.674 1.00 96.06 321 SER A O 1
ATOM 2586 N N . ILE A 1 322 ? 8.266 4.549 -8.504 1.00 95.94 322 ILE A N 1
ATOM 2587 C CA . ILE A 1 322 ? 7.354 3.409 -8.643 1.00 95.94 322 ILE A CA 1
ATOM 2588 C C . ILE A 1 322 ? 6.015 3.795 -8.022 1.00 95.94 322 ILE A C 1
ATOM 2590 O O . ILE A 1 322 ? 5.957 4.090 -6.827 1.00 95.94 322 ILE A O 1
ATOM 2594 N N . ASP A 1 323 ? 4.938 3.775 -8.803 1.00 96.44 323 ASP A N 1
ATOM 2595 C CA . ASP A 1 323 ? 3.593 4.094 -8.306 1.00 96.44 323 ASP A CA 1
ATOM 2596 C C . ASP A 1 323 ? 2.704 2.857 -8.142 1.00 96.44 323 ASP A C 1
ATOM 2598 O O . ASP A 1 323 ? 1.790 2.863 -7.314 1.00 96.44 323 ASP A O 1
ATOM 2602 N N . ARG A 1 324 ? 2.966 1.779 -8.897 1.00 95.81 324 ARG A N 1
ATOM 2603 C CA . ARG A 1 324 ? 2.191 0.534 -8.821 1.00 95.81 324 ARG A CA 1
ATOM 2604 C C . ARG A 1 324 ? 3.027 -0.720 -9.015 1.00 95.81 324 ARG A C 1
ATOM 2606 O O . ARG A 1 324 ? 3.936 -0.772 -9.841 1.00 95.81 324 ARG A O 1
ATOM 2613 N N . VAL A 1 325 ? 2.612 -1.776 -8.329 1.00 95.56 325 VAL A N 1
ATOM 2614 C CA . VAL A 1 325 ? 2.978 -3.164 -8.598 1.00 95.56 325 VAL A CA 1
ATOM 2615 C C . VAL A 1 325 ? 1.692 -3.944 -8.832 1.00 95.56 325 VAL A C 1
ATOM 2617 O O . VAL A 1 325 ? 0.825 -3.987 -7.962 1.00 95.56 325 VAL A O 1
ATOM 2620 N N . VAL A 1 326 ? 1.581 -4.589 -9.989 1.00 95.69 326 VAL A N 1
ATOM 2621 C CA . VAL A 1 326 ? 0.471 -5.489 -10.306 1.00 95.69 326 VAL A CA 1
ATOM 2622 C C . VAL A 1 326 ? 0.982 -6.920 -10.372 1.00 95.69 326 VAL A C 1
ATOM 2624 O O . VAL A 1 326 ? 1.930 -7.215 -11.096 1.00 95.69 326 VAL A O 1
ATOM 2627 N N . LEU A 1 327 ? 0.344 -7.818 -9.632 1.00 95.06 327 LEU A N 1
ATOM 2628 C CA . LEU A 1 327 ? 0.614 -9.248 -9.659 1.00 95.06 327 LEU A CA 1
ATOM 2629 C C . LEU A 1 327 ? -0.550 -9.966 -10.327 1.00 95.06 327 LEU A C 1
ATOM 2631 O O . LEU A 1 327 ? -1.708 -9.779 -9.957 1.00 95.06 327 LEU A O 1
ATOM 2635 N N . LEU A 1 328 ? -0.225 -10.792 -11.311 1.00 94.38 328 LEU A N 1
ATOM 2636 C CA . LEU A 1 328 ? -1.178 -11.529 -12.121 1.00 94.38 328 LEU A CA 1
ATOM 2637 C C . LEU A 1 328 ? -0.974 -13.026 -11.915 1.00 94.38 328 LEU A C 1
ATOM 2639 O O . LEU A 1 328 ? 0.105 -13.547 -12.188 1.00 94.38 328 LEU A O 1
ATOM 2643 N N . ARG A 1 329 ? -2.022 -13.731 -11.500 1.00 92.38 329 ARG A N 1
ATOM 2644 C CA . ARG A 1 329 ? -2.064 -15.194 -11.512 1.00 92.38 329 ARG A CA 1
ATOM 2645 C C . ARG A 1 329 ? -2.204 -15.667 -12.960 1.00 92.38 329 ARG A C 1
ATOM 2647 O O . ARG A 1 329 ? -3.141 -15.289 -13.651 1.00 92.38 329 ARG A O 1
ATOM 2654 N N . VAL A 1 330 ? -1.267 -16.473 -13.444 1.00 87.06 330 VAL A N 1
ATOM 2655 C CA . VAL A 1 330 ? -1.246 -16.972 -14.826 1.00 87.06 330 VAL A CA 1
ATOM 2656 C C . VAL A 1 330 ? -2.229 -18.130 -14.989 1.00 87.06 330 VAL A C 1
ATOM 2658 O O . VAL A 1 330 ? -2.339 -18.994 -14.123 1.00 87.06 330 VAL A O 1
ATOM 2661 N N . GLY A 1 331 ? -2.906 -18.179 -16.139 1.00 82.38 331 GLY A N 1
ATOM 2662 C CA . GLY A 1 331 ? -3.861 -19.240 -16.480 1.00 82.38 331 GLY A CA 1
ATOM 2663 C C . GLY A 1 331 ? -5.318 -18.897 -16.166 1.00 82.38 331 GLY A C 1
ATOM 2664 O O . GLY A 1 331 ? -6.204 -19.706 -16.430 1.00 82.38 331 GLY A O 1
ATOM 2665 N N . THR A 1 332 ? -5.589 -17.698 -15.656 1.00 70.88 332 THR A N 1
ATOM 2666 C CA . THR A 1 332 ? -6.945 -17.169 -15.500 1.00 70.88 332 THR A CA 1
ATOM 2667 C C . THR A 1 332 ? -7.443 -16.623 -16.835 1.00 70.88 332 THR A C 1
ATOM 2669 O O . THR A 1 332 ? -6.765 -15.846 -17.508 1.00 70.88 332 THR A O 1
ATOM 2672 N N . GLN A 1 333 ? -8.622 -17.079 -17.263 1.00 61.47 333 GLN A N 1
ATOM 2673 C CA . GLN A 1 333 ? -9.260 -16.563 -18.472 1.00 61.47 333 GLN A CA 1
ATOM 2674 C C . GLN A 1 333 ? -10.066 -15.294 -18.156 1.00 61.47 333 GLN A C 1
ATOM 2676 O O . GLN A 1 333 ? -10.581 -15.173 -17.040 1.00 61.47 333 GLN A O 1
ATOM 2681 N N . PRO A 1 334 ? -10.193 -14.352 -19.111 1.00 66.19 334 PRO A N 1
ATOM 2682 C CA . PRO A 1 334 ? -11.068 -13.195 -18.958 1.00 66.19 334 PRO A CA 1
ATOM 2683 C C . PRO A 1 334 ? -12.500 -13.630 -18.642 1.00 66.19 334 PRO A C 1
ATOM 2685 O O . PRO A 1 334 ? -12.985 -14.630 -19.177 1.00 66.19 334 PRO A O 1
ATOM 2688 N N . VAL A 1 335 ? -13.199 -12.864 -17.804 1.00 56.75 335 VAL A N 1
ATOM 2689 C CA . VAL A 1 335 ? -14.635 -13.086 -17.609 1.00 56.75 335 VAL A CA 1
ATOM 2690 C C . VAL A 1 335 ? -15.344 -12.559 -18.852 1.00 56.75 335 VAL A C 1
ATOM 2692 O O . VAL A 1 335 ? -15.354 -11.353 -19.087 1.00 56.75 335 VAL A O 1
ATOM 2695 N N . VAL A 1 336 ? -15.926 -13.450 -19.657 1.00 54.12 336 VAL A N 1
ATOM 2696 C CA . VAL A 1 336 ? -16.827 -13.048 -20.746 1.00 54.12 336 VAL A CA 1
ATOM 2697 C C . VAL A 1 336 ? -18.047 -12.397 -20.090 1.00 54.12 336 VAL A C 1
ATOM 2699 O O . VAL A 1 336 ? -18.809 -13.083 -19.408 1.00 54.12 336 VAL A O 1
ATOM 2702 N N . ARG A 1 337 ? -18.154 -11.069 -20.198 1.00 50.03 337 ARG A N 1
ATOM 2703 C CA . ARG A 1 337 ? -19.249 -10.279 -19.618 1.00 50.03 337 ARG A CA 1
ATOM 2704 C C . ARG A 1 337 ? -20.497 -10.302 -20.481 1.00 50.03 337 ARG A C 1
ATOM 2706 O O . ARG A 1 337 ? -20.347 -10.271 -21.723 1.00 50.03 337 ARG A O 1
#

Solvent-accessible surface area (backbone atoms only — not comparable to full-atom values): 18825 Å² total; per-residue (Å²): 134,85,49,72,63,56,52,51,54,59,39,50,81,42,46,40,71,72,69,72,37,32,68,47,48,52,54,52,52,52,51,49,53,53,51,38,64,75,28,64,91,37,69,69,57,29,52,51,49,47,59,58,46,38,60,57,41,54,48,50,53,53,44,30,55,62,24,50,55,47,43,55,71,41,91,92,48,45,83,93,68,51,92,74,47,65,70,59,44,49,53,54,43,50,54,44,48,79,68,55,81,51,66,73,42,64,39,61,47,86,40,72,39,40,50,101,83,68,49,80,44,79,46,63,52,26,45,36,57,54,49,47,54,49,51,57,54,44,62,56,52,54,93,68,61,79,67,60,76,97,54,61,58,46,47,78,92,36,52,46,79,40,44,33,63,51,60,58,74,43,87,83,61,81,48,52,75,54,56,57,44,78,41,83,31,84,80,29,85,41,27,24,20,36,30,29,52,76,44,76,59,78,59,32,37,35,29,38,34,36,69,61,58,83,77,40,72,68,48,62,60,46,55,72,77,66,75,49,86,92,48,77,59,72,50,42,80,51,58,66,30,50,27,66,47,42,65,90,72,54,90,53,70,56,72,46,80,42,77,37,35,54,34,51,53,43,72,47,21,28,42,32,39,48,92,79,56,60,48,46,45,76,42,32,54,71,29,42,88,96,50,64,76,50,42,30,35,41,30,39,29,37,29,55,35,1,66,80,37,67,73,23,46,81,90,42,68,27,24,45,30,35,26,37,39,39,40,34,48,63,90,71,68,66,61,88,125

Secondary structure (DSSP, 8-state):
---HHHHHHHHHTTTTTTTTSHHHHHHHHHHHHHHHHHHTT-HHHHHHHHHHHHHHHHHHHHTHHHHHHHHHTSTT--GGG-SS-HHHHHHHHHHHHHT---HHHH-B--EEEE-TTS-EEEE--BHHHHHHHHHHHHT-S-S--PPPGGGTTS-TTTEEEEEGGGS---TT---TT-SEEEEE-TTSTTSEEEEEET---SSEEEEEEESGGGG-HHHHHHHHHS--GGGTTT-TT-TEEEEEE-GGG--SSS-EEEEEEEEE--TTEEEEESTT--EEEE-GGG--TT-TT-EEEEEEEEEEESTTSTT--TTSPPEEEEEEEEEEETTPPP---

Mean predicted aligned error: 7.49 Å

Foldseek 3Di:
DQDVVNVVVVVLQCPQDPCDALVNLVVVVVVLVVQLVVCVVPPVSNLVSLVVCLVSLLVCLLCQQRRLVRQCPDPPDDPVPPPNFLVNSLVSNLVSLVPHPDVQQQFWDWDWAAPPVRDTDTDTDGNSVVVNVLSVLSSDFDSYFADDPVCNQFDSLFKDKGFQNNFPQPPPLPDSVFCWDWDQDCLFRRRIWGKGFQDLDPFKKWKKAFPVLPPDPVSVVVVVVQPDPVCQQVDQDHRIRIDTHHLVNQPEFTWDKAKIGKHFDDLRMWIAIGPVSSGIGGPNSSDRPVCRGFIKIKIWTKGFADPSHPNHDPPDTTMIITGMIMMGGPPGDGDPD

Radius of gyration: 21.9 Å; Cα contacts (8 Å, |Δi|>4): 563; chains: 1; bounding box: 50×50×55 Å

Nearest PDB structures (foldseek):
  8fli-assembly1_B  TM=3.119E-01  e=1.480E+00  Thermosynechococcus vestitus
  6ysl-assembly1_C  TM=2.578E-01  e=7.473E+00  Bacillus subtilis subsp. subtilis str. 168
  5f7w-assembly2_B  TM=1.906E-01  e=2.796E+00  Helicobacter pylori